Protein AF-0000000087536205 (afdb_homodimer)

pLDDT: mean 93.59, std 4.85, range [73.62, 98.62]

Radius of gyration: 19.09 Å; Cα contacts (8 Å, |Δi|>4): 749; chains: 2; bounding box: 48×48×48 Å

Solvent-accessible surface area (backbone atoms only — not comparable to full-atom values): 16873 Å² total; per-residue (Å²): 118,48,73,49,35,38,39,30,36,24,50,59,48,84,38,44,67,18,55,56,41,36,56,36,34,77,69,68,52,50,68,76,26,40,16,32,22,60,37,86,48,80,64,30,26,38,36,22,37,32,35,50,34,46,71,68,54,49,52,49,52,53,54,58,53,66,67,37,84,53,47,76,42,78,42,74,54,44,76,93,52,25,51,55,38,29,43,37,42,39,31,30,50,29,51,75,69,51,41,54,53,50,51,53,52,30,55,75,68,69,33,41,80,77,44,80,43,90,52,22,40,27,36,38,40,70,36,38,70,68,57,49,49,54,50,50,57,59,49,61,80,44,53,66,64,45,43,42,33,24,26,47,38,68,48,56,52,62,84,61,61,90,118,118,47,74,49,36,37,40,31,39,24,48,58,49,82,38,45,68,19,54,58,40,36,56,35,33,77,69,68,52,51,68,76,26,40,17,32,23,60,37,86,49,78,66,30,25,37,36,23,38,31,36,49,34,46,72,68,54,48,51,49,51,52,54,58,54,66,65,37,86,54,48,76,43,78,44,74,54,45,77,93,52,26,51,55,39,30,45,36,42,41,30,29,52,27,51,75,69,50,42,53,53,50,50,53,54,30,55,75,69,68,34,41,80,76,45,80,44,92,51,21,39,27,38,38,40,70,34,39,69,68,56,48,49,55,52,52,58,58,49,61,81,45,53,66,64,44,42,42,33,24,26,47,40,68,48,56,52,62,83,63,61,90,116

Secondary structure (DSSP, 8-state):
-EEEEEEEEEE--TTHHHHHHHHHHHHT-EEEEEEEEE-SSTTEEEEEEEEEE-HHHHHHHHHHHHT-TTEEEEEE--GGGEEEEEEEEEEEE--HHHHHHHHHHHHHHT-EEEEEETTEEEEEEEE-HHHHHHHHHHHTTSEEEEEEE---EEEESTT----/-EEEEEEEEEE--TTHHHHHHHHHHHHT-EEEEEEEEE-SSTTEEEEEEEEEE-HHHHHHHHHHHHT-TTEEEEEE--GGGEEEEEEEEEEEE--HHHHHHHHHHHHHHT-EEEEEETTEEEEEEEE-HHHHHHHHHHHTTSEEEEEEE---EEEESTT----

InterPro domains:
  IPR002912 ACT domain [PS51671] (5-79)
  IPR004789 Acetolactate synthase, small subunit [PTHR30239] (2-159)
  IPR004789 Acetolactate synthase, small subunit [TIGR00119] (3-158)
  IPR019455 Acetolactate synthase, small subunit, C-terminal [PF10369] (85-158)
  IPR027271 Acetolactate synthase/Transcription factor NikR, C-terminal [G3DSA:3.30.70.1150] (89-163)
  IPR039557 AHAS, ACT domain [cd04878] (5-75)
  IPR045865 ACT-like domain [SSF55021] (4-75)
  IPR045865 ACT-like domain [SSF55021] (80-161)
  IPR054480 Acetolactate synthase small subunit-like, ACT domain [PF22629] (6-72)

Sequence (326 aa):
MRQIVLSLLVDNNPGVLARVAALFSRRGYNIDSITAGITNDPKYTRITVAVSGDNQILEQIRNQIAKLVEVRKIVELENSHSVCRELVLVKVMADKKEKQEIIAIADIFRAKVVDVAANSLMIELTGNQNKLDAFLNLMADFEVLEMVRTGITGLGRGVSTLNMRQIVLSLLVDNNPGVLARVAALFSRRGYNIDSITAGITNDPKYTRITVAVSGDNQILEQIRNQIAKLVEVRKIVELENSHSVCRELVLVKVMADKKEKQEIIAIADIFRAKVVDVAANSLMIELTGNQNKLDAFLNLMADFEVLEMVRTGITGLGRGVSTLN

Nearest PDB structures (foldseek):
  2pc6-assembly1_A  TM=9.602E-01  e=7.457E-18  Nitrosomonas europaea ATCC 19718
  2f1f-assembly1_A  TM=9.410E-01  e=5.987E-17  Escherichia coli
  6vz8-assembly1_S  TM=9.287E-01  e=3.648E-15  Arabidopsis thaliana
  6vz8-assembly1_R  TM=9.194E-01  e=1.577E-14  Arabidopsis thaliana
  6u9h-assembly1_G  TM=9.376E-01  e=5.173E-13  Arabidopsis thaliana

Foldseek 3Di:
DDKWKKKWKFFPDPCPVVVLVVLCVVVVWAWPFKAKDADPDNRIIIMMTITDDDPVVVVVSVVSNVPDPGTDDMDIADPVFKAKKKKKKWKFFAAPVRVVVLVVLCVVLVWDFDDDDHGMTIIMHMDDPVSVVVSVVVRVVTHTPDMDMRGMDMATPDPDHRD/DDKWKKKWKFFPDPCPVVVLVVLCVVVVWAWPFKAWDADPDNRIIIMMTITDDDPVVVVVSVVSNVPDPRTDDMDIADPVFKAKKKKKKWKFFAAPVRVVVLVVLCVVLVWDFDDDDRGMTIIMHMDDPVSVVVSVVVRVVTHTPDMDMRGMDMATPDPDHPD

Structure (mmCIF, N/CA/C/O backbone):
data_AF-0000000087536205-model_v1
#
loop_
_entity.id
_entity.type
_entity.pdbx_description
1 polymer 'Acetolactate synthase small subunit'
#
loop_
_atom_site.group_PDB
_atom_site.id
_atom_site.type_symbol
_atom_site.label_atom_id
_atom_site.label_alt_id
_atom_site.label_comp_id
_atom_site.label_asym_id
_atom_site.label_entity_id
_atom_site.label_seq_id
_atom_site.pdbx_PDB_ins_code
_atom_site.Cartn_x
_atom_site.Cartn_y
_atom_site.Cartn_z
_atom_site.occupancy
_atom_site.B_iso_or_equiv
_atom_site.auth_seq_id
_atom_site.auth_comp_id
_atom_site.auth_asym_id
_atom_site.auth_atom_id
_atom_site.pdbx_PDB_model_num
ATOM 1 N N . MET A 1 1 ? 12.844 -3.574 21.625 1 82.31 1 MET A N 1
ATOM 2 C CA . MET A 1 1 ? 12.773 -3.016 20.266 1 82.31 1 MET A CA 1
ATOM 3 C C . MET A 1 1 ? 11.359 -2.527 19.969 1 82.31 1 MET A C 1
ATOM 5 O O . MET A 1 1 ? 10.383 -3.146 20.375 1 82.31 1 MET A O 1
ATOM 9 N N . ARG A 1 2 ? 11.359 -1.282 19.656 1 90.25 2 ARG A N 1
ATOM 10 C CA . ARG A 1 2 ? 10.031 -0.751 19.359 1 90.25 2 ARG A CA 1
ATOM 11 C C . ARG A 1 2 ? 9.922 -0.352 17.891 1 90.25 2 ARG A C 1
ATOM 13 O O . ARG A 1 2 ? 10.93 -0.066 17.25 1 90.25 2 ARG A O 1
ATOM 20 N N . GLN A 1 3 ? 8.711 -0.427 17.391 1 92.69 3 GLN A N 1
ATOM 21 C CA . GLN A 1 3 ? 8.445 -0.009 16.031 1 92.69 3 GLN A CA 1
ATOM 22 C C . GLN A 1 3 ? 7.781 1.364 15.984 1 92.69 3 GLN A C 1
ATOM 24 O O . GLN A 1 3 ? 6.895 1.651 16.797 1 92.69 3 GLN A O 1
ATOM 29 N N . ILE A 1 4 ? 8.281 2.168 15.102 1 94.81 4 ILE A N 1
ATOM 30 C CA . ILE A 1 4 ? 7.609 3.441 14.875 1 94.81 4 ILE A CA 1
ATOM 31 C C . ILE A 1 4 ? 7.289 3.6 13.391 1 94.81 4 ILE A C 1
ATOM 33 O O . ILE A 1 4 ? 7.906 2.949 12.539 1 94.81 4 ILE A O 1
ATOM 37 N N . VAL A 1 5 ? 6.324 4.363 13.102 1 96 5 VAL A N 1
ATOM 38 C CA . VAL A 1 5 ? 5.938 4.68 11.734 1 96 5 VAL A CA 1
ATOM 39 C C . VAL A 1 5 ? 6.184 6.16 11.453 1 96 5 VAL A C 1
ATOM 41 O O . VAL A 1 5 ? 5.641 7.027 12.148 1 96 5 VAL A O 1
ATOM 44 N N . LEU A 1 6 ? 7.012 6.402 10.477 1 96.25 6 LEU A N 1
ATOM 45 C CA . LEU A 1 6 ? 7.344 7.77 10.086 1 96.25 6 LEU A CA 1
ATOM 46 C C . LEU A 1 6 ? 6.688 8.125 8.758 1 96.25 6 LEU A C 1
ATOM 48 O O . LEU A 1 6 ? 6.703 7.324 7.816 1 96.25 6 LEU A O 1
ATOM 52 N N . SER A 1 7 ? 6.09 9.258 8.688 1 96.75 7 SER A N 1
ATOM 53 C CA . SER A 1 7 ? 5.566 9.844 7.461 1 96.75 7 SER A CA 1
ATOM 54 C C . SER A 1 7 ? 6.441 11 6.984 1 96.75 7 SER A C 1
ATOM 56 O O . SER A 1 7 ? 6.66 11.961 7.723 1 96.75 7 SER A O 1
ATOM 58 N N . LEU A 1 8 ? 6.895 10.859 5.816 1 96.62 8 LEU A N 1
ATOM 59 C CA . LEU A 1 8 ? 7.793 11.852 5.238 1 96.62 8 LEU A CA 1
ATOM 60 C C . LEU A 1 8 ? 7.121 12.586 4.078 1 96.62 8 LEU A C 1
ATOM 62 O O . LEU A 1 8 ? 6.613 11.945 3.15 1 96.62 8 LEU A O 1
ATOM 66 N N . LEU A 1 9 ? 7.125 13.883 4.16 1 96.56 9 LEU A N 1
ATOM 67 C CA . LEU A 1 9 ? 6.816 14.688 2.986 1 96.56 9 LEU A CA 1
ATOM 68 C C . LEU A 1 9 ? 8.086 15.055 2.23 1 96.56 9 LEU A C 1
ATOM 70 O O . LEU A 1 9 ? 8.961 15.742 2.77 1 96.56 9 LEU A O 1
ATOM 74 N N . VAL A 1 10 ? 8.117 14.594 1.005 1 95.75 10 VAL A N 1
ATOM 75 C CA . VAL A 1 10 ? 9.352 14.805 0.258 1 95.75 10 VAL A CA 1
ATOM 76 C C . VAL A 1 10 ? 9.039 15.461 -1.085 1 95.75 10 VAL A C 1
ATOM 78 O O . VAL A 1 10 ? 7.906 15.383 -1.571 1 95.75 10 VAL A O 1
ATOM 81 N N . ASP A 1 11 ? 10.039 16.094 -1.648 1 94.25 11 ASP A N 1
ATOM 82 C CA . ASP A 1 11 ? 9.875 16.625 -3 1 94.25 11 ASP A CA 1
ATOM 83 C C . ASP A 1 11 ? 9.586 15.508 -3.998 1 94.25 11 ASP A C 1
ATOM 85 O O . ASP A 1 11 ? 10.172 14.43 -3.906 1 94.25 11 ASP A O 1
ATOM 89 N N . ASN A 1 12 ? 8.648 15.844 -4.922 1 89.12 12 ASN A N 1
ATOM 90 C CA . ASN A 1 12 ? 8.336 14.859 -5.953 1 89.12 12 ASN A CA 1
ATOM 91 C C . ASN A 1 12 ? 9.336 14.914 -7.105 1 89.12 12 ASN A C 1
ATOM 93 O O . ASN A 1 12 ? 8.977 15.281 -8.227 1 89.12 12 ASN A O 1
ATOM 97 N N . ASN A 1 13 ? 10.531 14.523 -6.879 1 86.88 13 ASN A N 1
ATOM 98 C CA . ASN A 1 13 ? 11.617 14.477 -7.855 1 86.88 13 ASN A CA 1
ATOM 99 C C . ASN A 1 13 ? 12.133 13.055 -8.055 1 86.88 13 ASN A C 1
ATOM 101 O O . ASN A 1 13 ? 12.078 12.234 -7.137 1 86.88 13 ASN A O 1
ATOM 105 N N . PRO A 1 14 ? 12.555 12.883 -9.273 1 81.75 14 PRO A N 1
ATOM 106 C CA . PRO A 1 14 ? 13.133 11.555 -9.516 1 81.75 14 PRO A CA 1
ATOM 107 C C . PRO A 1 14 ? 14.273 11.219 -8.555 1 81.75 14 PRO A C 1
ATOM 109 O O . PRO A 1 14 ? 15.102 12.086 -8.25 1 81.75 14 PRO A O 1
ATOM 112 N N . GLY A 1 15 ? 14.188 10.094 -7.949 1 86.81 15 GLY A N 1
ATOM 113 C CA . GLY A 1 15 ? 15.328 9.609 -7.188 1 86.81 15 GLY A CA 1
ATOM 114 C C . GLY A 1 15 ? 15.148 9.758 -5.688 1 86.81 15 GLY A C 1
ATOM 115 O O . GLY A 1 15 ? 15.914 9.188 -4.906 1 86.81 15 GLY A O 1
ATOM 116 N N . VAL A 1 16 ? 14.203 10.547 -5.301 1 89.88 16 VAL A N 1
ATOM 117 C CA . VAL A 1 16 ? 14.039 10.812 -3.877 1 89.88 16 VAL A CA 1
ATOM 118 C C . VAL A 1 16 ? 13.75 9.508 -3.137 1 89.88 16 VAL A C 1
ATOM 120 O O . VAL A 1 16 ? 14.344 9.234 -2.092 1 89.88 16 VAL A O 1
ATOM 123 N N . LEU A 1 17 ? 12.867 8.719 -3.67 1 89.69 17 LEU A N 1
ATOM 124 C CA . LEU A 1 17 ? 12.586 7.43 -3.047 1 89.69 17 LEU A CA 1
ATOM 125 C C . LEU A 1 17 ? 13.859 6.605 -2.91 1 89.69 17 LEU A C 1
ATOM 127 O O . LEU A 1 17 ? 14.102 5.996 -1.864 1 89.69 17 LEU A O 1
ATOM 131 N N . ALA A 1 18 ? 14.641 6.594 -3.932 1 90.19 18 ALA A N 1
ATOM 132 C CA . ALA A 1 18 ? 15.891 5.832 -3.918 1 90.19 18 ALA A CA 1
ATOM 133 C C . ALA A 1 18 ? 16.828 6.336 -2.826 1 90.19 18 ALA A C 1
ATOM 135 O O . ALA A 1 18 ? 17.453 5.539 -2.123 1 90.19 18 ALA A O 1
ATOM 136 N N . ARG A 1 19 ? 16.922 7.59 -2.686 1 91.56 19 ARG A N 1
ATOM 137 C CA . ARG A 1 19 ? 17.812 8.172 -1.688 1 91.56 19 ARG A CA 1
ATOM 138 C C . ARG A 1 19 ? 17.312 7.871 -0.275 1 91.56 19 ARG A C 1
ATOM 140 O O . ARG A 1 19 ? 18.109 7.527 0.602 1 91.56 19 ARG A O 1
ATOM 147 N N . VAL A 1 20 ? 16.047 7.969 -0.086 1 92.06 20 VAL A N 1
ATOM 148 C CA . VAL A 1 20 ? 15.492 7.652 1.222 1 92.06 20 VAL A CA 1
ATOM 149 C C . VAL A 1 20 ? 15.719 6.18 1.544 1 92.06 20 VAL A C 1
ATOM 151 O O . VAL A 1 20 ? 16.188 5.84 2.635 1 92.06 20 VAL A O 1
ATOM 154 N N . ALA A 1 21 ? 15.445 5.348 0.577 1 90.75 21 ALA A N 1
ATOM 155 C CA . ALA A 1 21 ? 15.617 3.912 0.773 1 90.75 21 ALA A CA 1
ATOM 156 C C . ALA A 1 21 ? 17.078 3.568 1.042 1 90.75 21 ALA A C 1
ATOM 158 O O . ALA A 1 21 ? 17.375 2.684 1.848 1 90.75 21 ALA A O 1
ATOM 159 N N . ALA A 1 22 ? 17.938 4.199 0.394 1 90.25 22 ALA A N 1
ATOM 160 C CA . ALA A 1 22 ? 19.375 3.943 0.515 1 90.25 22 ALA A CA 1
ATOM 161 C C . ALA A 1 22 ? 19.875 4.285 1.916 1 90.25 22 ALA A C 1
ATOM 163 O O . ALA A 1 22 ? 20.797 3.641 2.426 1 90.25 22 ALA A O 1
ATOM 164 N N . LEU A 1 23 ? 19.297 5.277 2.477 1 89.62 23 LEU A N 1
ATOM 165 C CA . LEU A 1 23 ? 19.688 5.68 3.826 1 89.62 23 LEU A CA 1
ATOM 166 C C . LEU A 1 23 ? 19.531 4.516 4.801 1 89.62 23 LEU A C 1
ATOM 168 O O . LEU A 1 23 ? 20.391 4.293 5.652 1 89.62 23 LEU A O 1
ATOM 172 N N . PHE A 1 24 ? 18.484 3.746 4.656 1 86.69 24 PHE A N 1
ATOM 173 C CA . PHE A 1 24 ? 18.203 2.643 5.566 1 86.69 24 PHE A CA 1
ATOM 174 C C . PHE A 1 24 ? 19.125 1.458 5.277 1 86.69 24 PHE A C 1
ATOM 176 O O . PHE A 1 24 ? 19.578 0.784 6.199 1 86.69 24 PHE A O 1
ATOM 183 N N . SER A 1 25 ? 19.391 1.22 4.055 1 83.38 25 SER A N 1
ATOM 184 C CA . SER A 1 25 ? 20.234 0.097 3.658 1 83.38 25 SER A CA 1
ATOM 185 C C . SER A 1 25 ? 21.672 0.305 4.105 1 83.38 25 SER A C 1
ATOM 187 O O . SER A 1 25 ? 22.297 -0.616 4.625 1 83.38 25 SER A O 1
ATOM 189 N N . ARG A 1 26 ? 22.266 1.403 3.994 1 79.5 26 ARG A N 1
ATOM 190 C CA . ARG A 1 26 ? 23.656 1.738 4.297 1 79.5 26 ARG A CA 1
ATOM 191 C C . ARG A 1 26 ? 23.922 1.648 5.797 1 79.5 26 ARG A C 1
ATOM 193 O O . ARG A 1 26 ? 25.016 1.231 6.211 1 79.5 26 ARG A O 1
ATOM 200 N N . ARG A 1 27 ? 22.953 1.872 6.551 1 77.69 27 ARG A N 1
ATOM 201 C CA . ARG A 1 27 ? 23.188 1.981 7.988 1 77.69 27 ARG A CA 1
ATOM 202 C C . ARG A 1 27 ? 22.703 0.728 8.719 1 77.69 27 ARG A C 1
ATOM 204 O O . ARG A 1 27 ? 22.891 0.599 9.93 1 77.69 27 ARG A O 1
ATOM 211 N N . GLY A 1 28 ? 22.172 -0.144 7.914 1 79.94 28 GLY A N 1
ATOM 212 C CA . GLY A 1 28 ? 21.734 -1.403 8.5 1 79.94 28 GLY A CA 1
ATOM 213 C C . GLY A 1 28 ? 20.484 -1.272 9.352 1 79.94 28 GLY A C 1
ATOM 214 O O . GLY A 1 28 ? 20.312 -2.006 10.328 1 79.94 28 GLY A O 1
ATOM 215 N N . TYR A 1 29 ? 19.75 -0.204 9.102 1 82.19 29 TYR A N 1
ATOM 216 C CA . TYR A 1 29 ? 18.5 -0.036 9.836 1 82.19 29 TYR A CA 1
ATOM 217 C C . TYR A 1 29 ? 17.453 -1.039 9.367 1 82.19 29 TYR A C 1
ATOM 219 O O . TYR A 1 29 ? 17.375 -1.375 8.188 1 82.19 29 TYR A O 1
ATOM 227 N N . ASN A 1 30 ? 16.703 -1.444 10.258 1 79.25 30 ASN A N 1
ATOM 228 C CA . ASN A 1 30 ? 15.664 -2.418 9.938 1 79.25 30 ASN A CA 1
ATOM 229 C C . ASN A 1 30 ? 14.383 -1.736 9.453 1 79.25 30 ASN A C 1
ATOM 231 O O . ASN A 1 30 ? 13.672 -1.11 10.242 1 79.25 30 ASN A O 1
ATOM 235 N N . ILE A 1 31 ? 14.094 -1.834 8.234 1 85.44 31 ILE A N 1
ATOM 236 C CA . ILE A 1 31 ? 12.836 -1.353 7.664 1 85.44 31 ILE A CA 1
ATOM 237 C C . ILE A 1 31 ? 11.812 -2.484 7.645 1 85.44 31 ILE A C 1
ATOM 239 O O . ILE A 1 31 ? 12.062 -3.551 7.078 1 85.44 31 ILE A O 1
ATOM 243 N N . ASP A 1 32 ? 10.812 -2.234 8.266 1 84.31 32 ASP A N 1
ATOM 244 C CA . ASP A 1 32 ? 9.734 -3.219 8.266 1 84.31 32 ASP A CA 1
ATOM 245 C C . ASP A 1 32 ? 8.859 -3.076 7.016 1 84.31 32 ASP A C 1
ATOM 247 O O . ASP A 1 32 ? 8.383 -4.074 6.469 1 84.31 32 ASP A O 1
ATOM 251 N N . SER A 1 33 ? 8.695 -1.837 6.574 1 87.56 33 SER A N 1
ATOM 252 C CA . SER A 1 33 ? 7.91 -1.566 5.375 1 87.56 33 SER A CA 1
ATOM 253 C C . SER A 1 33 ? 8.117 -0.134 4.895 1 87.56 33 SER A C 1
ATOM 255 O O . SER A 1 33 ? 8.492 0.743 5.676 1 87.56 33 SER A O 1
ATOM 257 N N . ILE A 1 34 ? 7.879 0.029 3.6 1 89.19 34 ILE A N 1
ATOM 258 C CA . ILE A 1 34 ? 7.984 1.359 3.012 1 89.19 34 ILE A CA 1
ATOM 259 C C . ILE A 1 34 ? 6.934 1.519 1.911 1 89.19 34 ILE A C 1
ATOM 261 O O . ILE A 1 34 ? 6.688 0.588 1.141 1 89.19 34 ILE A O 1
ATOM 265 N N . THR A 1 35 ? 6.309 2.611 1.892 1 91.38 35 THR A N 1
ATOM 266 C CA . THR A 1 35 ? 5.375 2.973 0.83 1 91.38 35 THR A CA 1
ATOM 267 C C . THR A 1 35 ? 5.629 4.398 0.349 1 91.38 35 THR A C 1
ATOM 269 O O . THR A 1 35 ? 6.094 5.242 1.116 1 91.38 35 THR A O 1
ATOM 272 N N . ALA A 1 36 ? 5.324 4.57 -0.901 1 90.44 36 ALA A N 1
ATOM 273 C CA . ALA A 1 36 ? 5.414 5.91 -1.476 1 90.44 36 ALA A CA 1
ATOM 274 C C . ALA A 1 36 ? 4.238 6.188 -2.408 1 90.44 36 ALA A C 1
ATOM 276 O O . ALA A 1 36 ? 3.826 5.312 -3.176 1 90.44 36 ALA A O 1
ATOM 277 N N . GLY A 1 37 ? 3.713 7.375 -2.271 1 87.44 37 GLY A N 1
ATOM 278 C CA . GLY A 1 37 ? 2.604 7.75 -3.135 1 87.44 37 GLY A CA 1
ATOM 279 C C . GLY A 1 37 ? 2.439 9.25 -3.281 1 87.44 37 GLY A C 1
ATOM 280 O O . GLY A 1 37 ? 2.904 10.016 -2.434 1 87.44 37 GLY A O 1
ATOM 281 N N . ILE A 1 38 ? 1.765 9.562 -4.262 1 84.88 38 ILE A N 1
ATOM 282 C CA . ILE A 1 38 ? 1.553 10.977 -4.551 1 84.88 38 ILE A CA 1
ATOM 283 C C . ILE A 1 38 ? 0.608 11.578 -3.512 1 84.88 38 ILE A C 1
ATOM 285 O O . ILE A 1 38 ? -0.215 10.875 -2.928 1 84.88 38 ILE A O 1
ATOM 289 N N . THR A 1 39 ? 0.748 12.883 -3.262 1 89.38 39 THR A N 1
ATOM 290 C CA . THR A 1 39 ? -0.161 13.625 -2.395 1 89.38 39 THR A CA 1
ATOM 291 C C . THR A 1 39 ? -1.149 14.438 -3.221 1 89.38 39 THR A C 1
ATOM 293 O O . THR A 1 39 ? -1.213 14.297 -4.445 1 89.38 39 THR A O 1
ATOM 296 N N . ASN A 1 40 ? -1.981 15.164 -2.543 1 86.06 40 ASN A N 1
ATOM 297 C CA . ASN A 1 40 ? -2.9 16.047 -3.25 1 86.06 40 ASN A CA 1
ATOM 298 C C . ASN A 1 40 ? -2.168 17.234 -3.871 1 86.06 40 ASN A C 1
ATOM 300 O O . ASN A 1 40 ? -2.73 17.953 -4.699 1 86.06 40 ASN A O 1
ATOM 304 N N . ASP A 1 41 ? -0.951 17.516 -3.48 1 88.56 41 ASP A N 1
ATOM 305 C CA . ASP A 1 41 ? -0.05 18.484 -4.109 1 88.56 41 ASP A CA 1
ATOM 306 C C . ASP A 1 41 ? 1.018 17.781 -4.938 1 88.56 41 ASP A C 1
ATOM 308 O O . ASP A 1 41 ? 1.904 17.125 -4.391 1 88.56 41 ASP A O 1
ATOM 312 N N . PRO A 1 42 ? 0.966 17.938 -6.242 1 87.12 42 PRO A N 1
ATOM 313 C CA . PRO A 1 42 ? 1.857 17.188 -7.121 1 87.12 42 PRO A CA 1
ATOM 314 C C . PRO A 1 42 ? 3.33 17.516 -6.902 1 87.12 42 PRO A C 1
ATOM 316 O O . PRO A 1 42 ? 4.211 16.828 -7.414 1 87.12 42 PRO A O 1
ATOM 319 N N . LYS A 1 43 ? 3.611 18.531 -6.121 1 92 43 LYS A N 1
ATOM 320 C CA . LYS A 1 43 ? 4.988 18.906 -5.832 1 92 43 LYS A CA 1
ATOM 321 C C . LYS A 1 43 ? 5.613 17.984 -4.797 1 92 43 LYS A C 1
ATOM 323 O O . LYS A 1 43 ? 6.836 17.969 -4.625 1 92 43 LYS A O 1
ATOM 328 N N . TYR A 1 44 ? 4.727 17.172 -4.18 1 93 44 TYR A N 1
ATOM 329 C CA . TYR A 1 44 ? 5.223 16.391 -3.049 1 93 44 TYR A CA 1
ATOM 330 C C . TYR A 1 44 ? 4.781 14.938 -3.148 1 93 44 TYR A C 1
ATOM 332 O O . TYR A 1 44 ? 3.752 14.633 -3.76 1 93 44 TYR A O 1
ATOM 340 N N . THR A 1 45 ? 5.586 14.109 -2.641 1 91.81 45 THR A N 1
ATOM 341 C CA . THR A 1 45 ? 5.316 12.695 -2.42 1 91.81 45 THR A CA 1
ATOM 342 C C . THR A 1 45 ? 5.352 12.359 -0.931 1 91.81 45 THR A C 1
ATOM 344 O O . THR A 1 45 ? 6.117 12.961 -0.173 1 91.81 45 THR A O 1
ATOM 347 N N . ARG A 1 46 ? 4.5 11.516 -0.587 1 93.81 46 ARG A N 1
ATOM 348 C CA . ARG A 1 46 ? 4.543 11.031 0.788 1 93.81 46 ARG A CA 1
ATOM 349 C C . ARG A 1 46 ? 5.207 9.656 0.863 1 93.81 46 ARG A C 1
ATOM 351 O O . ARG A 1 46 ? 4.832 8.742 0.132 1 93.81 46 ARG A O 1
ATOM 358 N N . ILE A 1 47 ? 6.176 9.531 1.665 1 93.88 47 ILE A N 1
ATOM 359 C CA . ILE A 1 47 ? 6.797 8.25 1.975 1 93.88 47 ILE A CA 1
ATOM 360 C C . ILE A 1 47 ? 6.484 7.859 3.418 1 93.88 47 ILE A C 1
ATOM 362 O O . ILE A 1 47 ? 6.629 8.672 4.332 1 93.88 47 ILE A O 1
ATOM 366 N N . THR A 1 48 ? 5.992 6.703 3.631 1 95.06 48 THR A N 1
ATOM 367 C CA . THR A 1 48 ? 5.77 6.164 4.969 1 95.06 48 THR A CA 1
ATOM 368 C C . THR A 1 48 ? 6.695 4.98 5.234 1 95.06 48 THR A C 1
ATOM 370 O O . THR A 1 48 ? 6.777 4.055 4.426 1 95.06 48 THR A O 1
ATOM 373 N N . VAL A 1 49 ? 7.371 5.047 6.379 1 93.44 49 VAL A N 1
ATOM 374 C CA . VAL A 1 49 ? 8.336 4.008 6.711 1 93.44 49 VAL A CA 1
ATOM 375 C C . VAL A 1 49 ? 8.055 3.473 8.117 1 93.44 49 VAL A C 1
ATOM 377 O O . VAL A 1 49 ? 7.957 4.242 9.07 1 93.44 49 VAL A O 1
ATOM 380 N N . ALA A 1 50 ? 7.891 2.201 8.188 1 93.44 50 ALA A N 1
ATOM 381 C CA . ALA A 1 50 ? 7.887 1.536 9.484 1 93.44 50 ALA A CA 1
ATOM 382 C C . ALA A 1 50 ? 9.273 0.989 9.828 1 93.44 50 ALA A C 1
ATOM 384 O O . ALA A 1 50 ? 9.859 0.236 9.039 1 93.44 50 ALA A O 1
ATOM 385 N N . VAL A 1 51 ? 9.766 1.395 10.922 1 92.5 51 VAL A N 1
ATOM 386 C CA . VAL A 1 51 ? 11.117 1.001 11.297 1 92.5 51 VAL A CA 1
ATOM 387 C C . VAL A 1 51 ? 11.133 0.516 12.75 1 92.5 51 VAL A C 1
ATOM 389 O O . VAL A 1 51 ? 10.359 0.993 13.578 1 92.5 51 VAL A O 1
ATOM 392 N N . SER A 1 52 ? 12.031 -0.395 12.945 1 92.44 52 SER A N 1
ATOM 393 C CA . SER A 1 52 ? 12.172 -0.951 14.289 1 92.44 52 SER A CA 1
ATOM 394 C C . SER A 1 52 ? 13.594 -0.752 14.82 1 92.44 52 SER A C 1
ATOM 396 O O . SER A 1 52 ? 14.555 -0.75 14.055 1 92.44 52 SER A O 1
ATOM 398 N N . GLY A 1 53 ? 13.742 -0.571 16.094 1 92 53 GLY A N 1
ATOM 399 C CA . GLY A 1 53 ? 15.016 -0.396 16.781 1 92 53 GLY A CA 1
ATOM 400 C C . GLY A 1 53 ? 14.867 0.129 18.188 1 92 53 GLY A C 1
ATOM 401 O O . GLY A 1 53 ? 13.75 0.334 18.672 1 92 53 GLY A O 1
ATOM 402 N N . ASP A 1 54 ? 15.945 0.143 18.812 1 93.81 54 ASP A N 1
ATOM 403 C CA . ASP A 1 54 ? 15.898 0.784 20.125 1 93.81 54 ASP A CA 1
ATOM 404 C C . ASP A 1 54 ? 15.805 2.303 19.984 1 93.81 54 ASP A C 1
ATOM 406 O O . ASP A 1 54 ? 15.828 2.836 18.875 1 93.81 54 ASP A O 1
ATOM 410 N N . ASN A 1 55 ? 15.609 2.994 21.094 1 93.56 55 ASN A N 1
ATOM 411 C CA . ASN A 1 55 ? 15.375 4.434 21.078 1 93.56 55 ASN A CA 1
ATOM 412 C C . ASN A 1 55 ? 16.547 5.18 20.422 1 93.56 55 ASN A C 1
ATOM 414 O O . ASN A 1 55 ? 16.328 6.152 19.703 1 93.56 55 ASN A O 1
ATOM 418 N N . GLN A 1 56 ? 17.656 4.773 20.703 1 93.88 56 GLN A N 1
ATOM 419 C CA . GLN A 1 56 ? 18.828 5.43 20.141 1 93.88 56 GLN A CA 1
ATOM 420 C C . GLN A 1 56 ? 18.859 5.293 18.625 1 93.88 56 GLN A C 1
ATOM 422 O O . GLN A 1 56 ? 19.078 6.273 17.906 1 93.88 56 GLN A O 1
ATOM 427 N N . ILE A 1 57 ? 18.641 4.086 18.172 1 92.44 57 ILE A N 1
ATOM 428 C CA . ILE A 1 57 ? 18.641 3.809 16.75 1 92.44 57 ILE A CA 1
ATOM 429 C C . ILE A 1 57 ? 17.531 4.598 16.062 1 92.44 57 ILE A C 1
ATOM 431 O O . ILE A 1 57 ? 17.734 5.188 15 1 92.44 57 ILE A O 1
ATOM 435 N N . LEU A 1 58 ? 16.406 4.625 16.625 1 93.69 58 LEU A N 1
ATOM 436 C CA . LEU A 1 58 ? 15.25 5.309 16.047 1 93.69 58 LEU A CA 1
ATOM 437 C C . LEU A 1 58 ? 15.5 6.812 15.953 1 93.69 58 LEU A C 1
ATOM 439 O O . LEU A 1 58 ? 15.109 7.445 14.969 1 93.69 58 LEU A O 1
ATOM 443 N N . GLU A 1 59 ? 16.109 7.336 16.938 1 93.94 59 GLU A N 1
ATOM 444 C CA . GLU A 1 59 ? 16.469 8.75 16.906 1 93.94 59 GLU A CA 1
ATOM 445 C C . GLU A 1 59 ? 17.484 9.031 15.812 1 93.94 59 GLU A C 1
ATOM 447 O O . GLU A 1 59 ? 17.406 10.062 15.133 1 93.94 59 GLU A O 1
ATOM 452 N N . GLN A 1 60 ? 18.438 8.148 15.672 1 94.38 60 GLN A N 1
ATOM 453 C CA . GLN A 1 60 ? 19.438 8.281 14.625 1 94.38 60 GLN A CA 1
ATOM 454 C C . GLN A 1 60 ? 18.781 8.25 13.242 1 94.38 60 GLN A C 1
ATOM 456 O O . GLN A 1 60 ? 19.172 9.016 12.352 1 94.38 60 GLN A O 1
ATOM 461 N N . ILE A 1 61 ? 17.844 7.379 13.078 1 93.31 61 ILE A N 1
ATOM 462 C CA . ILE A 1 61 ? 17.125 7.266 11.812 1 93.31 61 ILE A CA 1
ATOM 463 C C . ILE A 1 61 ? 16.453 8.594 11.484 1 93.31 61 ILE A C 1
ATOM 465 O O . ILE A 1 61 ? 16.594 9.109 10.367 1 93.31 61 ILE A O 1
ATOM 469 N N . ARG A 1 62 ? 15.789 9.133 12.422 1 94.5 62 ARG A N 1
ATOM 470 C CA . ARG A 1 62 ? 15.109 10.414 12.227 1 94.5 62 ARG A CA 1
ATOM 471 C C . ARG A 1 62 ? 16.094 11.508 11.836 1 94.5 62 ARG A C 1
ATOM 473 O O . ARG A 1 62 ? 15.844 12.281 10.922 1 94.5 62 ARG A O 1
ATOM 480 N N . ASN A 1 63 ? 17.203 11.516 12.523 1 95.38 63 ASN A N 1
ATOM 481 C CA . ASN A 1 63 ? 18.219 12.539 12.266 1 95.38 63 ASN A CA 1
ATOM 482 C C . ASN A 1 63 ? 18.797 12.406 10.867 1 95.38 63 ASN A C 1
ATOM 484 O O . ASN A 1 63 ? 19.031 13.414 10.188 1 95.38 63 ASN A O 1
ATOM 488 N N . GLN A 1 64 ? 19.062 11.211 10.469 1 94.88 64 GLN A N 1
ATOM 489 C CA . GLN A 1 64 ? 19.656 10.977 9.148 1 94.88 64 GLN A CA 1
ATOM 490 C C . GLN A 1 64 ? 18.688 11.375 8.039 1 94.88 64 GLN A C 1
ATOM 492 O O . GLN A 1 64 ? 19.094 11.953 7.031 1 94.88 64 GLN A O 1
ATOM 497 N N . ILE A 1 65 ? 17.406 11.07 8.242 1 94.94 65 ILE A N 1
ATOM 498 C CA . ILE A 1 65 ? 16.375 11.406 7.25 1 94.94 65 ILE A CA 1
ATOM 499 C C . ILE A 1 65 ? 16.25 12.93 7.145 1 94.94 65 ILE A C 1
ATOM 501 O O . ILE A 1 65 ? 16.109 13.469 6.047 1 94.94 65 ILE A O 1
ATOM 505 N N . ALA A 1 66 ? 16.375 13.562 8.266 1 95.5 66 ALA A N 1
ATOM 506 C CA . ALA A 1 66 ? 16.203 15.016 8.328 1 95.5 66 ALA A CA 1
ATOM 507 C C . ALA A 1 66 ? 17.328 15.734 7.578 1 95.5 66 ALA A C 1
ATOM 509 O O . ALA A 1 66 ? 17.172 16.891 7.199 1 95.5 66 ALA A O 1
ATOM 510 N N . LYS A 1 67 ? 18.359 15.078 7.312 1 95.19 67 LYS A N 1
ATOM 511 C CA . LYS A 1 67 ? 19.5 15.68 6.633 1 95.19 67 LYS A CA 1
ATOM 512 C C . LYS A 1 67 ? 19.297 15.664 5.117 1 95.19 67 LYS A C 1
ATOM 514 O O . LYS A 1 67 ? 20.016 16.344 4.391 1 95.19 67 LYS A O 1
ATOM 519 N N . LEU A 1 68 ? 18.391 14.898 4.66 1 94.88 68 LEU A N 1
ATOM 520 C CA . LEU A 1 68 ? 18.125 14.867 3.227 1 94.88 68 LEU A CA 1
ATOM 521 C C . LEU A 1 68 ? 17.406 16.141 2.785 1 94.88 68 LEU A C 1
ATOM 523 O O . LEU A 1 68 ? 16.344 16.484 3.322 1 94.88 68 LEU A O 1
ATOM 527 N N . VAL A 1 69 ? 17.875 16.75 1.79 1 95.31 69 VAL A N 1
ATOM 528 C CA . VAL A 1 69 ? 17.406 18.062 1.376 1 95.31 69 VAL A CA 1
ATOM 529 C C . VAL A 1 69 ? 15.992 17.953 0.803 1 95.31 69 VAL A C 1
ATOM 531 O O . VAL A 1 69 ? 15.211 18.906 0.85 1 95.31 69 VAL A O 1
ATOM 534 N N . GLU A 1 70 ? 15.648 16.797 0.32 1 95.25 70 GLU A N 1
ATOM 535 C CA . GLU A 1 70 ? 14.367 16.594 -0.341 1 95.25 70 GLU A CA 1
ATOM 536 C C . GLU A 1 70 ? 13.25 16.375 0.678 1 95.25 70 GLU A C 1
ATOM 538 O O . GLU A 1 70 ? 12.07 16.406 0.329 1 95.25 70 GLU A O 1
ATOM 543 N N . VAL A 1 71 ? 13.648 16.141 1.935 1 96.62 71 VAL A N 1
ATOM 544 C CA . VAL A 1 71 ? 12.656 15.883 2.98 1 96.62 71 VAL A CA 1
ATOM 545 C C . VAL A 1 71 ? 12.18 17.203 3.564 1 96.62 71 VAL A C 1
ATOM 547 O O . VAL A 1 71 ? 12.969 17.984 4.094 1 96.62 71 VAL A O 1
ATOM 550 N N . ARG A 1 72 ? 10.891 17.453 3.504 1 96.44 72 ARG A N 1
ATOM 551 C CA . ARG A 1 72 ? 10.32 18.719 3.951 1 96.44 72 ARG A CA 1
ATOM 552 C C . ARG A 1 72 ? 9.758 18.609 5.367 1 96.44 72 ARG A C 1
ATOM 554 O O . ARG A 1 72 ? 9.844 19.547 6.152 1 96.44 72 ARG A O 1
ATOM 561 N N . LYS A 1 73 ? 9.195 17.516 5.613 1 96 73 LYS A N 1
ATOM 562 C CA . LYS A 1 73 ? 8.594 17.266 6.922 1 96 73 LYS A CA 1
ATOM 563 C C . LYS A 1 73 ? 8.727 15.805 7.312 1 96 73 LYS A C 1
ATOM 565 O O . LYS A 1 73 ? 8.711 14.922 6.453 1 96 73 LYS A O 1
ATOM 570 N N . ILE A 1 74 ? 8.875 15.562 8.57 1 96.56 74 ILE A N 1
ATOM 571 C CA . ILE A 1 74 ? 8.883 14.234 9.156 1 96.56 74 ILE A CA 1
ATOM 572 C C . ILE A 1 74 ? 7.938 14.195 10.359 1 96.56 74 ILE A C 1
ATOM 574 O O . ILE A 1 74 ? 8.086 14.977 11.297 1 96.56 74 ILE A O 1
ATOM 578 N N . VAL A 1 75 ? 7.047 13.242 10.32 1 95.69 75 VAL A N 1
ATOM 579 C CA . VAL A 1 75 ? 6.121 13.086 11.438 1 95.69 75 VAL A CA 1
ATOM 580 C C . VAL A 1 75 ? 6.016 11.617 11.828 1 95.69 75 VAL A C 1
ATOM 582 O O . VAL A 1 75 ? 5.953 10.742 10.961 1 95.69 75 VAL A O 1
ATOM 585 N N . GLU A 1 76 ? 6.043 11.398 13.102 1 95.81 76 GLU A N 1
ATOM 586 C CA . GLU A 1 76 ? 5.754 10.047 13.578 1 95.81 76 GLU A CA 1
ATOM 587 C C . GLU A 1 76 ? 4.25 9.812 13.688 1 95.81 76 GLU A C 1
ATOM 589 O O . GLU A 1 76 ? 3.529 10.617 14.281 1 95.81 76 GLU A O 1
ATOM 594 N N . LEU A 1 77 ? 3.809 8.766 13.078 1 96.38 77 LEU A N 1
ATOM 595 C CA . LEU A 1 77 ? 2.398 8.398 13.164 1 96.38 77 LEU A CA 1
ATOM 596 C C . LEU A 1 77 ? 2.141 7.496 14.359 1 96.38 77 LEU A C 1
ATOM 598 O O . LEU A 1 77 ? 2.143 6.27 14.234 1 96.38 77 LEU A O 1
ATOM 602 N N . GLU A 1 78 ? 1.802 8.117 15.383 1 93.94 78 GLU A N 1
ATOM 603 C CA . GLU A 1 78 ? 1.502 7.363 16.594 1 93.94 78 GLU A CA 1
ATOM 604 C C . GLU A 1 78 ? 0.118 6.727 16.516 1 93.94 78 GLU A C 1
ATOM 606 O O . GLU A 1 78 ? -0.828 7.336 16.016 1 93.94 78 GLU A O 1
ATOM 611 N N . ASN A 1 79 ? 0.013 5.57 17.047 1 89.12 79 ASN A N 1
ATOM 612 C CA . ASN A 1 79 ? -1.214 4.785 16.953 1 89.12 79 ASN A CA 1
ATOM 613 C C . ASN A 1 79 ? -2.412 5.559 17.5 1 89.12 79 ASN A C 1
ATOM 615 O O . ASN A 1 79 ? -3.512 5.473 16.953 1 89.12 79 ASN A O 1
ATOM 619 N N . SER A 1 80 ? -2.225 6.301 18.562 1 90.81 80 SER A N 1
ATOM 620 C CA . SER A 1 80 ? -3.326 6.996 19.203 1 90.81 80 SER A CA 1
ATOM 621 C C . SER A 1 80 ? -3.748 8.234 18.422 1 90.81 80 SER A C 1
ATOM 623 O O . SER A 1 80 ? -4.867 8.727 18.578 1 90.81 80 SER A O 1
ATOM 625 N N . HIS A 1 81 ? -2.908 8.727 17.5 1 94.44 81 HIS A N 1
ATOM 626 C CA . HIS A 1 81 ? -3.197 10.008 16.859 1 94.44 81 HIS A CA 1
ATOM 627 C C . HIS A 1 81 ? -3.166 9.883 15.344 1 94.44 81 HIS A C 1
ATOM 629 O O . HIS A 1 81 ? -3.062 10.883 14.641 1 94.44 81 HIS A O 1
ATOM 635 N N . SER A 1 82 ? -3.164 8.664 14.914 1 96.81 82 SER A N 1
ATOM 636 C CA . SER A 1 82 ? -3.127 8.453 13.469 1 96.81 82 SER A CA 1
ATOM 637 C C . SER A 1 82 ? -3.918 7.219 13.07 1 96.81 82 SER A C 1
ATOM 639 O O . SER A 1 82 ? -4.27 6.395 13.922 1 96.81 82 SER A O 1
ATOM 641 N N . VAL A 1 83 ? -4.297 7.184 11.914 1 96.88 83 VAL A N 1
ATOM 642 C CA . VAL A 1 83 ? -4.84 5.984 11.289 1 96.88 83 VAL A CA 1
ATOM 643 C C . VAL A 1 83 ? -3.807 5.383 10.336 1 96.88 83 VAL A C 1
ATOM 645 O O . VAL A 1 83 ? -3.402 6.027 9.367 1 96.88 83 VAL A O 1
ATOM 648 N N . CYS A 1 84 ? -3.332 4.188 10.641 1 97.38 84 CYS A N 1
ATOM 649 C CA . CYS A 1 84 ? -2.398 3.459 9.789 1 97.38 84 CYS A CA 1
ATOM 650 C C . CYS A 1 84 ? -3.047 2.201 9.219 1 97.38 84 CYS A C 1
ATOM 652 O O . CYS A 1 84 ? -3.721 1.466 9.945 1 97.38 84 CYS A O 1
ATOM 654 N N . ARG A 1 85 ? -2.893 2.055 7.918 1 97.38 85 ARG A N 1
ATOM 655 C CA . ARG A 1 85 ? -3.521 0.944 7.211 1 97.38 85 ARG A CA 1
ATOM 656 C C . ARG A 1 85 ? -2.549 0.295 6.234 1 97.38 85 ARG A C 1
ATOM 658 O O . ARG A 1 85 ? -1.637 0.953 5.727 1 97.38 85 ARG A O 1
ATOM 665 N N . GLU A 1 86 ? -2.715 -0.895 6.078 1 96.69 86 GLU A N 1
ATOM 666 C CA . GLU A 1 86 ? -1.988 -1.698 5.098 1 96.69 86 GLU A CA 1
ATOM 667 C C . GLU A 1 86 ? -2.936 -2.598 4.309 1 96.69 86 GLU A C 1
ATOM 669 O O . GLU A 1 86 ? -4.02 -2.941 4.789 1 96.69 86 GLU A O 1
ATOM 674 N N . LEU A 1 87 ? -2.602 -2.844 3.098 1 97.5 87 LEU A N 1
ATOM 675 C CA . LEU A 1 87 ? -3.371 -3.742 2.242 1 97.5 87 LEU A CA 1
ATOM 676 C C . LEU A 1 87 ? -2.596 -5.027 1.967 1 97.5 87 LEU A C 1
ATOM 678 O O . LEU A 1 87 ? -1.392 -4.984 1.7 1 97.5 87 LEU A O 1
ATOM 682 N N . VAL A 1 88 ? -3.277 -6.176 2.049 1 97.19 88 VAL A N 1
ATOM 683 C CA . VAL A 1 88 ? -2.66 -7.457 1.715 1 97.19 88 VAL A CA 1
ATOM 684 C C . VAL A 1 88 ? -3.555 -8.219 0.74 1 97.19 88 VAL A C 1
ATOM 686 O O . VAL A 1 88 ? -4.781 -8.133 0.817 1 97.19 88 VAL A O 1
ATOM 689 N N . LEU A 1 89 ? -2.975 -8.844 -0.221 1 97.38 89 LEU A N 1
ATOM 690 C CA . LEU A 1 89 ? -3.594 -9.875 -1.045 1 97.38 89 LEU A CA 1
ATOM 691 C C . LEU A 1 89 ? -3.016 -11.25 -0.722 1 97.38 89 LEU A C 1
ATOM 693 O O . LEU A 1 89 ? -1.794 -11.414 -0.682 1 97.38 89 LEU A O 1
ATOM 697 N N . VAL A 1 90 ? -3.863 -12.164 -0.496 1 97.19 90 VAL A N 1
ATOM 698 C CA . VAL A 1 90 ? -3.404 -13.516 -0.189 1 97.19 90 VAL A CA 1
ATOM 699 C C . VAL A 1 90 ? -4.129 -14.516 -1.078 1 97.19 90 VAL A C 1
ATOM 701 O O . VAL A 1 90 ? -5.363 -14.523 -1.142 1 97.19 90 VAL A O 1
ATOM 704 N N . LYS A 1 91 ? -3.334 -15.273 -1.783 1 97.19 91 LYS A N 1
ATOM 705 C CA . LYS A 1 91 ? -3.828 -16.344 -2.639 1 97.19 91 LYS A CA 1
ATOM 706 C C . LYS A 1 91 ? -3.617 -17.719 -1.983 1 97.19 91 LYS A C 1
ATOM 708 O O . LYS A 1 91 ? -2.488 -18.078 -1.641 1 97.19 91 LYS A O 1
ATOM 713 N N . VAL A 1 92 ? -4.723 -18.469 -1.88 1 97.81 92 VAL A N 1
ATOM 714 C CA . VAL A 1 92 ? -4.66 -19.734 -1.154 1 97.81 92 VAL A CA 1
ATOM 715 C C . VAL A 1 92 ? -5.184 -20.859 -2.037 1 97.81 92 VAL A C 1
ATOM 717 O O . VAL A 1 92 ? -6.16 -20.688 -2.771 1 97.81 92 VAL A O 1
ATOM 720 N N . MET A 1 93 ? -4.438 -21.906 -1.961 1 97.69 93 MET A N 1
ATOM 721 C CA . MET A 1 93 ? -4.984 -23.141 -2.531 1 97.69 93 MET A CA 1
ATOM 722 C C . MET A 1 93 ? -6.121 -23.688 -1.67 1 97.69 93 MET A C 1
ATOM 724 O O . MET A 1 93 ? -5.992 -23.766 -0.447 1 97.69 93 MET A O 1
ATOM 728 N N . ALA A 1 94 ? -7.184 -24.016 -2.336 1 97.12 94 ALA A N 1
ATOM 729 C CA . ALA A 1 94 ? -8.32 -24.453 -1.533 1 97.12 94 ALA A CA 1
ATOM 730 C C . ALA A 1 94 ? -9.281 -25.312 -2.359 1 97.12 94 ALA A C 1
ATOM 732 O O . ALA A 1 94 ? -9.594 -24.969 -3.502 1 97.12 94 ALA A O 1
ATOM 733 N N . ASP A 1 95 ? -9.695 -26.391 -1.745 1 97.06 95 ASP A N 1
ATOM 734 C CA . ASP A 1 95 ? -10.82 -27.141 -2.314 1 97.06 95 ASP A CA 1
ATOM 735 C C . ASP A 1 95 ? -12.156 -26.531 -1.876 1 97.06 95 ASP A C 1
ATOM 737 O O . ASP A 1 95 ? -12.188 -25.453 -1.269 1 97.06 95 ASP A O 1
ATOM 741 N N . LYS A 1 96 ? -13.203 -27.219 -2.254 1 96.62 96 LYS A N 1
ATOM 742 C CA . LYS A 1 96 ? -14.531 -26.672 -2.014 1 96.62 96 LYS A CA 1
ATOM 743 C C . LYS A 1 96 ? -14.773 -26.422 -0.524 1 96.62 96 LYS A C 1
ATOM 745 O O . LYS A 1 96 ? -15.242 -25.359 -0.127 1 96.62 96 LYS A O 1
ATOM 750 N N . LYS A 1 97 ? -14.484 -27.406 0.225 1 97.31 97 LYS A N 1
ATOM 751 C CA . LYS A 1 97 ? -14.695 -27.281 1.665 1 97.31 97 LYS A CA 1
ATOM 752 C C . LYS A 1 97 ? -13.812 -26.188 2.262 1 97.31 97 LYS A C 1
ATOM 754 O O . LYS A 1 97 ? -14.289 -25.375 3.059 1 97.31 97 LYS A O 1
ATOM 759 N N . GLU A 1 98 ? -12.586 -26.188 1.94 1 97.88 98 GLU A N 1
ATOM 760 C CA . GLU A 1 98 ? -11.648 -25.188 2.438 1 97.88 98 GLU A CA 1
ATOM 761 C C . GLU A 1 98 ? -12.07 -23.781 2.029 1 97.88 98 GLU A C 1
ATOM 763 O O . GLU A 1 98 ? -11.891 -22.828 2.791 1 97.88 98 GLU A O 1
ATOM 768 N N . LYS A 1 99 ? -12.586 -23.688 0.833 1 98 99 LYS A N 1
ATOM 769 C CA . LYS A 1 99 ? -13.055 -22.375 0.367 1 98 99 LYS A CA 1
ATOM 770 C C . LYS A 1 99 ? -14.133 -21.812 1.288 1 98 99 LYS A C 1
ATOM 772 O O . LYS A 1 99 ? -14.125 -20.625 1.602 1 98 99 LYS A O 1
ATOM 777 N N . GLN A 1 100 ? -14.984 -22.641 1.665 1 97.94 100 GLN A N 1
ATOM 778 C CA . GLN A 1 100 ? -16.062 -22.219 2.559 1 97.94 100 GLN A CA 1
ATOM 779 C C . GLN A 1 100 ? -15.492 -21.734 3.898 1 97.94 100 GLN A C 1
ATOM 781 O O . GLN A 1 100 ? -15.938 -20.734 4.441 1 97.94 100 GLN A O 1
ATOM 786 N N . GLU A 1 101 ? -14.562 -22.484 4.363 1 98.25 101 GLU A N 1
ATOM 787 C CA . GLU A 1 101 ? -13.914 -22.125 5.621 1 98.25 101 GLU A CA 1
ATOM 788 C C . GLU A 1 101 ? -13.195 -20.781 5.496 1 98.25 101 GLU A C 1
ATOM 790 O O . GLU A 1 101 ? -13.289 -19.938 6.383 1 98.25 101 GLU A O 1
ATOM 795 N N . ILE A 1 102 ? -12.523 -20.641 4.449 1 98.31 102 ILE A N 1
ATOM 796 C CA . ILE A 1 102 ? -11.734 -19.438 4.211 1 98.31 102 ILE A CA 1
ATOM 797 C C . ILE A 1 102 ? -12.664 -18.234 4.055 1 98.31 102 ILE A C 1
ATOM 799 O O . ILE A 1 102 ? -12.383 -17.141 4.562 1 98.31 102 ILE A O 1
ATOM 803 N N . ILE A 1 103 ? -13.742 -18.438 3.344 1 98.31 103 ILE A N 1
ATOM 804 C CA . ILE A 1 103 ? -14.727 -17.359 3.145 1 98.31 103 ILE A CA 1
ATOM 805 C C . ILE A 1 103 ? -15.305 -16.938 4.488 1 98.31 103 ILE A C 1
ATOM 807 O O . ILE A 1 103 ? -15.5 -15.75 4.738 1 98.31 103 ILE A O 1
ATOM 811 N N . ALA A 1 104 ? -15.523 -17.906 5.332 1 98.38 104 ALA A N 1
ATOM 812 C CA . ALA A 1 104 ? -16.031 -17.609 6.668 1 98.38 104 ALA A CA 1
ATOM 813 C C . ALA A 1 104 ? -15.023 -16.75 7.445 1 98.38 104 ALA A C 1
ATOM 815 O O . ALA A 1 104 ? -15.406 -15.781 8.109 1 98.38 104 ALA A O 1
ATOM 816 N N . ILE A 1 105 ? -13.805 -17.094 7.367 1 98.31 105 ILE A N 1
ATOM 817 C CA . ILE A 1 105 ? -12.75 -16.328 8.023 1 98.31 105 ILE A CA 1
ATOM 818 C C . ILE A 1 105 ? -12.695 -14.914 7.445 1 98.31 105 ILE A C 1
ATOM 820 O O . ILE A 1 105 ? -12.594 -13.938 8.188 1 98.31 105 ILE A O 1
ATOM 824 N N . ALA A 1 106 ? -12.75 -14.805 6.09 1 98.38 106 ALA A N 1
ATOM 825 C CA . ALA A 1 106 ? -12.727 -13.516 5.402 1 98.38 106 ALA A CA 1
ATOM 826 C C . ALA A 1 106 ? -13.867 -12.617 5.875 1 98.38 106 ALA A C 1
ATOM 828 O O . ALA A 1 106 ? -13.68 -11.422 6.094 1 98.38 106 ALA A O 1
ATOM 829 N N . ASP A 1 107 ? -14.977 -13.234 6.074 1 98.12 107 ASP A N 1
ATOM 830 C CA . ASP A 1 107 ? -16.141 -12.477 6.523 1 98.12 107 ASP A CA 1
ATOM 831 C C . ASP A 1 107 ? -15.93 -11.922 7.93 1 98.12 107 ASP A C 1
ATOM 833 O O . ASP A 1 107 ? -16.281 -10.773 8.211 1 98.12 107 ASP A O 1
ATOM 837 N N . ILE A 1 108 ? -15.367 -12.656 8.742 1 98.12 108 ILE A N 1
ATOM 838 C CA . ILE A 1 108 ? -15.109 -12.266 10.125 1 98.12 108 ILE A CA 1
ATOM 839 C C . ILE A 1 108 ? -14.18 -11.047 10.148 1 98.12 108 ILE A C 1
ATOM 841 O O . ILE A 1 108 ? -14.375 -10.125 10.938 1 98.12 108 ILE A O 1
ATOM 845 N N . PHE A 1 109 ? -13.281 -11.047 9.289 1 98.25 109 PHE A N 1
ATOM 846 C CA . PHE A 1 109 ? -12.281 -9.984 9.242 1 98.25 109 PHE A CA 1
ATOM 847 C C . PHE A 1 109 ? -12.742 -8.852 8.344 1 98.25 109 PHE A C 1
ATOM 849 O O . PHE A 1 109 ? -12.047 -7.836 8.211 1 98.25 109 PHE A O 1
ATOM 856 N N . ARG A 1 110 ? -13.828 -9 7.652 1 97.06 110 ARG A N 1
ATOM 857 C CA . ARG A 1 110 ? -14.352 -8.047 6.68 1 97.06 110 ARG A CA 1
ATOM 858 C C . ARG A 1 110 ? -13.414 -7.91 5.488 1 97.06 110 ARG A C 1
ATOM 860 O O . ARG A 1 110 ? -13.141 -6.801 5.027 1 97.06 110 ARG A O 1
ATOM 867 N N . ALA A 1 111 ? -12.828 -9.07 5.148 1 98.12 111 ALA A N 1
ATOM 868 C CA . ALA A 1 111 ? -12 -9.164 3.951 1 98.12 111 ALA A CA 1
ATOM 869 C C . ALA A 1 111 ? -12.852 -9.422 2.713 1 98.12 111 ALA A C 1
ATOM 871 O O . ALA A 1 111 ? -14.047 -9.703 2.822 1 98.12 111 ALA A O 1
ATOM 872 N N . LYS A 1 112 ? -12.258 -9.234 1.577 1 97.62 112 LYS A N 1
ATOM 873 C CA . LYS A 1 112 ? -12.961 -9.391 0.308 1 97.62 112 LYS A CA 1
ATOM 874 C C . LYS A 1 112 ? -12.352 -10.516 -0.524 1 97.62 112 LYS A C 1
ATOM 876 O O . LYS A 1 112 ? -11.133 -10.57 -0.704 1 97.62 112 LYS A O 1
ATOM 881 N N . VAL A 1 113 ? -13.203 -11.352 -1.014 1 98.25 113 VAL A N 1
ATOM 882 C CA . VAL A 1 113 ? -12.758 -12.305 -2.023 1 98.25 113 VAL A CA 1
ATOM 883 C C . VAL A 1 113 ? -12.664 -11.609 -3.383 1 98.25 113 VAL A C 1
ATOM 885 O O . VAL A 1 113 ? -13.656 -11.086 -3.885 1 98.25 113 VAL A O 1
ATOM 888 N N . VAL A 1 114 ? -11.516 -11.688 -4.012 1 97.44 114 VAL A N 1
ATOM 889 C CA . VAL A 1 114 ? -11.336 -10.852 -5.195 1 97.44 114 VAL A CA 1
ATOM 890 C C . VAL A 1 114 ? -11.062 -11.734 -6.41 1 97.44 114 VAL A C 1
ATOM 892 O O . VAL A 1 114 ? -11.031 -11.25 -7.543 1 97.44 114 VAL A O 1
ATOM 895 N N . ASP A 1 115 ? -10.797 -12.977 -6.215 1 97.06 115 ASP A N 1
ATOM 896 C CA . ASP A 1 115 ? -10.625 -13.953 -7.281 1 97.06 115 ASP A CA 1
ATOM 897 C C . ASP A 1 115 ? -11.008 -15.352 -6.812 1 97.06 115 ASP A C 1
ATOM 899 O O . ASP A 1 115 ? -10.648 -15.766 -5.707 1 97.06 115 ASP A O 1
ATOM 903 N N . VAL A 1 116 ? -11.789 -16.016 -7.605 1 97.06 116 VAL A N 1
ATOM 904 C CA . VAL A 1 116 ? -12.188 -17.391 -7.332 1 97.06 116 VAL A CA 1
ATOM 905 C C . VAL A 1 116 ? -11.859 -18.266 -8.539 1 97.06 116 VAL A C 1
ATOM 907 O O . VAL A 1 116 ? -12.312 -18 -9.656 1 97.06 116 VAL A O 1
ATOM 910 N N . ALA A 1 117 ? -11.047 -19.203 -8.289 1 95.94 117 ALA A N 1
ATOM 911 C CA . ALA A 1 117 ? -10.734 -20.203 -9.305 1 95.94 117 ALA A CA 1
ATOM 912 C C . ALA A 1 117 ? -11.117 -21.609 -8.836 1 95.94 117 ALA A C 1
ATOM 914 O O . ALA A 1 117 ? -11.672 -21.766 -7.75 1 95.94 117 ALA A O 1
ATOM 915 N N . ALA A 1 118 ? -10.891 -22.609 -9.688 1 95 118 ALA A N 1
ATOM 916 C CA . ALA A 1 118 ? -11.305 -23.969 -9.375 1 95 118 ALA A CA 1
ATOM 917 C C . ALA A 1 118 ? -10.664 -24.453 -8.078 1 95 118 ALA A C 1
ATOM 919 O O . ALA A 1 118 ? -11.328 -25.094 -7.258 1 95 118 ALA A O 1
ATOM 920 N N . ASN A 1 119 ? -9.422 -24.062 -7.82 1 96.44 119 ASN A N 1
ATOM 921 C CA . ASN A 1 119 ? -8.719 -24.625 -6.672 1 96.44 119 ASN A CA 1
ATOM 922 C C . ASN A 1 119 ? -7.988 -23.531 -5.883 1 96.44 119 ASN A C 1
ATOM 924 O O . ASN A 1 119 ? -6.965 -23.797 -5.25 1 96.44 119 ASN A O 1
ATOM 928 N N . SER A 1 120 ? -8.508 -22.297 -6.043 1 97.38 120 SER A N 1
ATOM 929 C CA . SER A 1 120 ? -7.828 -21.25 -5.285 1 97.38 120 SER A CA 1
ATOM 930 C C . SER A 1 120 ? -8.766 -20.078 -5.008 1 97.38 120 SER A C 1
ATOM 932 O O . SER A 1 120 ? -9.781 -19.906 -5.688 1 97.38 120 SER A O 1
ATOM 934 N N . LEU A 1 121 ? -8.461 -19.391 -4.039 1 97.75 121 LEU A N 1
ATOM 935 C CA . LEU A 1 121 ? -9.125 -18.156 -3.635 1 97.75 121 LEU A CA 1
ATOM 936 C C . LEU A 1 121 ? -8.109 -17.047 -3.4 1 97.75 121 LEU A C 1
ATOM 938 O O . LEU A 1 121 ? -7.016 -17.297 -2.877 1 97.75 121 LEU A O 1
ATOM 942 N N . MET A 1 122 ? -8.477 -15.891 -3.795 1 98 122 MET A N 1
ATOM 943 C CA . MET A 1 122 ? -7.664 -14.727 -3.441 1 98 122 MET A CA 1
ATOM 944 C C . MET A 1 122 ? -8.453 -13.75 -2.576 1 98 122 MET A C 1
ATOM 946 O O . MET A 1 122 ? -9.578 -13.383 -2.918 1 98 122 MET A O 1
ATOM 950 N N . ILE A 1 123 ? -7.863 -13.32 -1.492 1 98.56 123 ILE A N 1
ATOM 951 C CA . ILE A 1 123 ? -8.539 -12.484 -0.505 1 98.56 123 ILE A CA 1
ATOM 952 C C . ILE A 1 123 ? -7.805 -11.156 -0.358 1 98.56 123 ILE A C 1
ATOM 954 O O . ILE A 1 123 ? -6.574 -11.125 -0.316 1 98.56 123 ILE A O 1
ATOM 958 N N . GLU A 1 124 ? -8.516 -10.141 -0.361 1 98.56 124 GLU A N 1
ATOM 959 C CA . GLU A 1 124 ? -8.023 -8.797 -0.066 1 98.56 124 GLU A CA 1
ATOM 960 C C . GLU A 1 124 ? -8.414 -8.359 1.343 1 98.56 124 GLU A C 1
ATOM 962 O O . GLU A 1 124 ? -9.57 -8.5 1.739 1 98.56 124 GLU A O 1
ATOM 967 N N . LEU A 1 125 ? -7.469 -7.875 2.088 1 98.5 125 LEU A N 1
ATOM 968 C CA . LEU A 1 125 ? -7.758 -7.367 3.424 1 98.5 125 LEU A CA 1
ATOM 969 C C . LEU A 1 125 ? -6.992 -6.074 3.689 1 98.5 125 LEU A C 1
ATOM 971 O O . LEU A 1 125 ? -5.812 -5.969 3.355 1 98.5 125 LEU A O 1
ATOM 975 N N . THR A 1 126 ? -7.652 -5.102 4.227 1 98.25 126 THR A N 1
ATOM 976 C CA . THR A 1 126 ? -7.02 -3.898 4.758 1 98.25 126 THR A CA 1
ATOM 977 C C . THR A 1 126 ? -7.211 -3.811 6.27 1 98.25 126 THR A C 1
ATOM 979 O O . THR A 1 126 ? -8.18 -4.348 6.812 1 98.25 126 THR A O 1
ATOM 982 N N . GLY A 1 127 ? -6.312 -3.201 6.922 1 96.94 127 GLY A N 1
ATOM 983 C CA . GLY A 1 127 ? -6.371 -3.023 8.367 1 96.94 127 GLY A CA 1
ATOM 984 C C . GLY A 1 127 ? -5.039 -2.619 8.969 1 96.94 127 GLY A C 1
ATOM 985 O O . GLY A 1 127 ? -4.078 -2.35 8.25 1 96.94 127 GLY A O 1
ATOM 986 N N . ASN A 1 128 ? -5.078 -2.439 10.273 1 95.25 128 ASN A N 1
ATOM 987 C CA . ASN A 1 128 ? -3.793 -2.227 10.93 1 95.25 128 ASN A CA 1
ATOM 988 C C . ASN A 1 128 ? -2.951 -3.5 10.945 1 95.25 128 ASN A C 1
ATOM 990 O O . ASN A 1 128 ? -3.41 -4.555 10.508 1 95.25 128 ASN A O 1
ATOM 994 N N . GLN A 1 129 ? -1.755 -3.381 11.336 1 92.25 129 GLN A N 1
ATOM 995 C CA . GLN A 1 129 ? -0.818 -4.496 11.25 1 92.25 129 GLN A CA 1
ATOM 996 C C . GLN A 1 129 ? -1.289 -5.676 12.102 1 92.25 129 GLN A C 1
ATOM 998 O O . GLN A 1 129 ? -1.136 -6.832 11.703 1 92.25 129 GLN A O 1
ATOM 1003 N N . ASN A 1 130 ? -1.825 -5.383 13.258 1 94.31 130 ASN A N 1
ATOM 1004 C CA . ASN A 1 130 ? -2.303 -6.449 14.133 1 94.31 130 ASN A CA 1
ATOM 1005 C C . ASN A 1 130 ? -3.404 -7.27 13.469 1 94.31 130 ASN A C 1
ATOM 1007 O O . ASN A 1 130 ? -3.393 -8.5 13.531 1 94.31 130 ASN A O 1
ATOM 1011 N N . LYS A 1 131 ? -4.34 -6.539 12.93 1 96.69 131 LYS A N 1
ATOM 1012 C CA . LYS A 1 131 ? -5.434 -7.207 12.227 1 96.69 131 LYS A CA 1
ATOM 1013 C C . LYS A 1 131 ? -4.91 -8.07 11.078 1 96.69 131 LYS A C 1
ATOM 1015 O O . LYS A 1 131 ? -5.336 -9.211 10.914 1 96.69 131 LYS A O 1
ATOM 1020 N N . LEU A 1 132 ? -4.066 -7.547 10.281 1 96.56 132 LEU A N 1
ATOM 1021 C CA . LEU A 1 132 ? -3.523 -8.281 9.148 1 96.56 132 LEU A CA 1
ATOM 1022 C C . LEU A 1 132 ? -2.76 -9.516 9.609 1 96.56 132 LEU A C 1
ATOM 1024 O O . LEU A 1 132 ? -2.908 -10.602 9.039 1 96.56 132 LEU A O 1
ATOM 1028 N N . ASP A 1 133 ? -1.978 -9.344 10.672 1 94.69 133 ASP A N 1
ATOM 1029 C CA . ASP A 1 133 ? -1.191 -10.461 11.188 1 94.69 133 ASP A CA 1
ATOM 1030 C C . ASP A 1 133 ? -2.098 -11.578 11.703 1 94.69 133 ASP A C 1
ATOM 1032 O O . ASP A 1 133 ? -1.822 -12.758 11.477 1 94.69 133 ASP A O 1
ATOM 1036 N N . ALA A 1 134 ? -3.107 -11.203 12.375 1 97.81 134 ALA A N 1
ATOM 1037 C CA . ALA A 1 134 ? -4.066 -12.188 12.883 1 97.81 134 ALA A CA 1
ATOM 1038 C C . ALA A 1 134 ? -4.711 -12.961 11.734 1 97.81 134 ALA A C 1
ATOM 1040 O O . ALA A 1 134 ? -4.84 -14.188 11.812 1 97.81 134 ALA A O 1
ATOM 1041 N N . PHE A 1 135 ? -5.105 -12.234 10.766 1 98.19 135 PHE A N 1
ATOM 1042 C CA . PHE A 1 135 ? -5.719 -12.844 9.594 1 98.19 135 PHE A CA 1
ATOM 1043 C C . PHE A 1 135 ? -4.75 -13.805 8.906 1 98.19 135 PHE A C 1
ATOM 1045 O O . PHE A 1 135 ? -5.109 -14.938 8.586 1 98.19 135 PHE A O 1
ATOM 1052 N N . LEU A 1 136 ? -3.539 -13.352 8.688 1 95.88 136 LEU A N 1
ATOM 1053 C CA . LEU A 1 136 ? -2.529 -14.141 7.988 1 95.88 136 LEU A CA 1
ATOM 1054 C C . LEU A 1 136 ? -2.156 -15.383 8.789 1 95.88 136 LEU A C 1
ATOM 1056 O O . LEU A 1 136 ? -1.855 -16.422 8.211 1 95.88 136 LEU A O 1
ATOM 1060 N N . ASN A 1 137 ? -2.154 -15.219 10.062 1 96.88 137 ASN A N 1
ATOM 1061 C CA . ASN A 1 137 ? -1.907 -16.375 10.922 1 96.88 137 ASN A CA 1
ATOM 1062 C C . ASN A 1 137 ? -2.957 -17.469 10.711 1 96.88 137 ASN A C 1
ATOM 1064 O O . ASN A 1 137 ? -2.633 -18.656 10.695 1 96.88 137 ASN A O 1
ATOM 1068 N N . LEU A 1 138 ? -4.191 -17.078 10.562 1 97.75 138 LEU A N 1
ATOM 1069 C CA . LEU A 1 138 ? -5.254 -18.031 10.297 1 97.75 138 LEU A CA 1
ATOM 1070 C C . LEU A 1 138 ? -5.105 -18.641 8.906 1 97.75 138 LEU A C 1
ATOM 1072 O O . LEU A 1 138 ? -5.332 -19.844 8.719 1 97.75 138 LEU A O 1
ATOM 1076 N N . MET A 1 139 ? -4.746 -17.812 7.945 1 97 139 MET A N 1
ATOM 1077 C CA . MET A 1 139 ? -4.562 -18.281 6.574 1 97 139 MET A CA 1
ATOM 1078 C C . MET A 1 139 ? -3.438 -19.312 6.5 1 97 139 MET A C 1
ATOM 1080 O O . MET A 1 139 ? -3.412 -20.156 5.594 1 97 139 MET A O 1
ATOM 1084 N N . ALA A 1 140 ? -2.521 -19.203 7.441 1 95.19 140 ALA A N 1
ATOM 1085 C CA . ALA A 1 140 ? -1.371 -20.094 7.465 1 95.19 140 ALA A CA 1
ATOM 1086 C C . ALA A 1 140 ? -1.81 -21.547 7.66 1 95.19 140 ALA A C 1
ATOM 1088 O O . ALA A 1 140 ? -1.028 -22.469 7.434 1 95.19 140 ALA A O 1
ATOM 1089 N N . ASP A 1 141 ? -2.977 -21.75 8.109 1 96.62 141 ASP A N 1
ATOM 1090 C CA . ASP A 1 141 ? -3.529 -23.094 8.273 1 96.62 141 ASP A CA 1
ATOM 1091 C C . ASP A 1 141 ? -3.85 -23.734 6.922 1 96.62 141 ASP A C 1
ATOM 1093 O O . ASP A 1 141 ? -4.117 -24.938 6.84 1 96.62 141 ASP A O 1
ATOM 1097 N N . PHE A 1 142 ? -3.807 -22.891 5.938 1 97.44 142 PHE A N 1
ATOM 1098 C CA . PHE A 1 142 ? -4.039 -23.344 4.57 1 97.44 142 PHE A CA 1
ATOM 1099 C C . PHE A 1 142 ? -2.768 -23.234 3.74 1 97.44 142 PHE A C 1
ATOM 1101 O O . PHE A 1 142 ? -1.734 -22.781 4.234 1 97.44 142 PHE A O 1
ATOM 1108 N N . GLU A 1 143 ? -2.828 -23.734 2.531 1 96.25 143 GLU A N 1
ATOM 1109 C CA . GLU A 1 143 ? -1.67 -23.609 1.649 1 96.25 143 GLU A CA 1
ATOM 1110 C C . GLU A 1 143 ? -1.647 -22.25 0.955 1 96.25 143 GLU A C 1
ATOM 1112 O O . GLU A 1 143 ? -2.301 -22.062 -0.072 1 96.25 143 GLU A O 1
ATOM 1117 N N . VAL A 1 144 ? -0.92 -21.391 1.455 1 96.12 144 VAL A N 1
ATOM 1118 C CA . VAL A 1 144 ? -0.774 -20.062 0.86 1 96.12 144 VAL A CA 1
ATOM 1119 C C . VAL A 1 144 ? 0.106 -20.156 -0.385 1 96.12 144 VAL A C 1
ATOM 1121 O O . VAL A 1 144 ? 1.289 -20.5 -0.294 1 96.12 144 VAL A O 1
ATOM 1124 N N . LEU A 1 145 ? -0.482 -19.859 -1.477 1 95.25 145 LEU A N 1
ATOM 1125 C CA . LEU A 1 145 ? 0.25 -19.922 -2.736 1 95.25 145 LEU A CA 1
ATOM 1126 C C . LEU A 1 145 ? 1.141 -18.688 -2.908 1 95.25 145 LEU A C 1
ATOM 1128 O O . LEU A 1 145 ? 2.287 -18.812 -3.35 1 95.25 145 LEU A O 1
ATOM 1132 N N . GLU A 1 146 ? 0.528 -17.547 -2.602 1 94.75 146 GLU A N 1
ATOM 1133 C CA . GLU A 1 146 ? 1.215 -16.266 -2.76 1 94.75 146 GLU A CA 1
ATOM 1134 C C . GLU A 1 146 ? 0.579 -15.195 -1.887 1 94.75 146 GLU A C 1
ATOM 1136 O O . GLU A 1 146 ? -0.612 -15.266 -1.576 1 94.75 146 GLU A O 1
ATOM 1141 N N . MET A 1 147 ? 1.368 -14.281 -1.57 1 94.31 147 MET A N 1
ATOM 1142 C CA . MET A 1 147 ? 0.856 -13.133 -0.829 1 94.31 147 MET A CA 1
ATOM 1143 C C . MET A 1 147 ? 1.665 -11.875 -1.145 1 94.31 147 MET A C 1
ATOM 1145 O O . MET A 1 147 ? 2.852 -11.961 -1.463 1 94.31 147 MET A O 1
ATOM 1149 N N . VAL A 1 148 ? 0.969 -10.781 -1.136 1 94 148 VAL A N 1
ATOM 1150 C CA . VAL A 1 148 ? 1.631 -9.484 -1.289 1 94 148 VAL A CA 1
ATOM 1151 C C . VAL A 1 148 ? 1.044 -8.484 -0.298 1 94 148 VAL A C 1
ATOM 1153 O O . VAL A 1 148 ? -0.126 -8.586 0.079 1 94 148 VAL A O 1
ATOM 1156 N N . ARG A 1 149 ? 1.874 -7.574 0.076 1 93.69 149 ARG A N 1
ATOM 1157 C CA . ARG A 1 149 ? 1.46 -6.512 0.989 1 93.69 149 ARG A CA 1
ATOM 1158 C C . ARG A 1 149 ? 2.016 -5.16 0.548 1 93.69 149 ARG A C 1
ATOM 1160 O O . ARG A 1 149 ? 3.141 -5.078 0.053 1 93.69 149 ARG A O 1
ATOM 1167 N N . THR A 1 150 ? 1.328 -4.121 0.695 1 94.06 150 THR A N 1
ATOM 1168 C CA . THR A 1 150 ? 1.735 -2.809 0.207 1 94.06 150 THR A CA 1
ATOM 1169 C C . THR A 1 150 ? 2.734 -2.162 1.162 1 94.06 150 THR A C 1
ATOM 1171 O O . THR A 1 150 ? 3.492 -1.271 0.769 1 94.06 150 THR A O 1
ATOM 1174 N N . GLY A 1 151 ? 2.74 -2.502 2.344 1 91.88 151 GLY A N 1
ATOM 1175 C CA . GLY A 1 151 ? 3.348 -1.707 3.398 1 91.88 151 GLY A CA 1
ATOM 1176 C C . GLY A 1 151 ? 2.377 -0.739 4.051 1 91.88 151 GLY A C 1
ATOM 1177 O O . GLY A 1 151 ? 1.339 -0.411 3.475 1 91.88 151 GLY A O 1
ATOM 1178 N N . ILE A 1 152 ? 2.84 -0.196 5.113 1 93.62 152 ILE A N 1
ATOM 1179 C CA . ILE A 1 152 ? 1.965 0.624 5.945 1 93.62 152 ILE A CA 1
ATOM 1180 C C . ILE A 1 152 ? 1.9 2.043 5.383 1 93.62 152 ILE A C 1
ATOM 1182 O O . ILE A 1 152 ? 2.898 2.564 4.883 1 93.62 152 ILE A O 1
ATOM 1186 N N . THR A 1 153 ? 0.738 2.646 5.41 1 95.31 153 THR A N 1
ATOM 1187 C CA . THR A 1 153 ? 0.512 4.07 5.191 1 95.31 153 THR A CA 1
ATOM 1188 C C . THR A 1 153 ? -0.391 4.648 6.281 1 95.31 153 THR A C 1
ATOM 1190 O O . THR A 1 153 ? -0.905 3.908 7.125 1 95.31 153 THR A O 1
ATOM 1193 N N . GLY A 1 154 ? -0.422 6 6.293 1 96.31 154 GLY A N 1
ATOM 1194 C CA . GLY A 1 154 ? -1.265 6.543 7.348 1 96.31 154 GLY A CA 1
ATOM 1195 C C . GLY A 1 154 ? -1.334 8.062 7.332 1 96.31 154 GLY A C 1
ATOM 1196 O O . GLY A 1 154 ? -0.564 8.719 6.629 1 96.31 154 GLY A O 1
ATOM 1197 N N . LEU A 1 155 ? -2.279 8.539 8.07 1 96.88 155 LEU A N 1
ATOM 1198 C CA . LEU A 1 155 ? -2.494 9.969 8.273 1 96.88 155 LEU A CA 1
ATOM 1199 C C . LEU A 1 155 ? -2.83 10.273 9.727 1 96.88 155 LEU A C 1
ATOM 1201 O O . LEU A 1 155 ? -3.406 9.438 10.422 1 96.88 155 LEU A O 1
ATOM 1205 N N . GLY A 1 156 ? -2.426 11.438 10.094 1 96 156 GLY A N 1
ATOM 1206 C CA . GLY A 1 156 ? -2.838 11.891 11.406 1 96 156 GLY A CA 1
ATOM 1207 C C . GLY A 1 156 ? -4.332 12.125 11.516 1 96 156 GLY A C 1
ATOM 1208 O O . GLY A 1 156 ? -4.977 12.531 10.547 1 96 156 GLY A O 1
ATOM 1209 N N . ARG A 1 157 ? -4.879 11.898 12.695 1 95.81 157 ARG A N 1
ATOM 1210 C CA . ARG A 1 157 ? -6.305 12.094 12.93 1 95.81 157 ARG A CA 1
ATOM 1211 C C . ARG A 1 157 ? -6.648 13.578 12.984 1 95.81 157 ARG A C 1
ATOM 1213 O O . ARG A 1 157 ? -5.773 14.422 13.211 1 95.81 157 ARG A O 1
ATOM 1220 N N . GLY A 1 158 ? -7.867 13.883 12.781 1 93.38 158 GLY A N 1
ATOM 1221 C CA . GLY A 1 158 ? -8.344 15.25 12.883 1 93.38 158 GLY A CA 1
ATOM 1222 C C . GLY A 1 158 ? -7.898 16.125 11.719 1 93.38 158 GLY A C 1
ATOM 1223 O O . GLY A 1 158 ? -7.691 15.633 10.609 1 93.38 158 GLY A O 1
ATOM 1224 N N . VAL A 1 159 ? -7.801 17.438 11.969 1 90.25 159 VAL A N 1
ATOM 1225 C CA . VAL A 1 159 ? -7.605 18.375 10.867 1 90.25 159 VAL A CA 1
ATOM 1226 C C . VAL A 1 159 ? -6.113 18.641 10.68 1 90.25 159 VAL A C 1
ATOM 1228 O O . VAL A 1 159 ? -5.707 19.266 9.695 1 90.25 159 VAL A O 1
ATOM 1231 N N . SER A 1 160 ? -5.324 18.125 11.562 1 86.5 160 SER A N 1
ATOM 1232 C CA . SER A 1 160 ? -3.887 18.344 11.438 1 86.5 160 SER A CA 1
ATOM 1233 C C . SER A 1 160 ? -3.34 17.688 10.18 1 86.5 160 SER A C 1
ATOM 1235 O O . SER A 1 160 ? -3.75 16.578 9.828 1 86.5 160 SER A O 1
ATOM 1237 N N . THR A 1 161 ? -2.521 18.469 9.445 1 88.44 161 THR A N 1
ATOM 1238 C CA . THR A 1 161 ? -1.979 17.953 8.195 1 88.44 161 THR A CA 1
ATOM 1239 C C . THR A 1 161 ? -0.457 18.062 8.18 1 88.44 161 THR A C 1
ATOM 1241 O O . THR A 1 161 ? 0.119 18.891 8.898 1 88.44 161 THR A O 1
ATOM 1244 N N . LEU A 1 162 ? 0.115 17.234 7.469 1 81.69 162 LEU A N 1
ATOM 1245 C CA . LEU A 1 162 ? 1.549 17.312 7.215 1 81.69 162 LEU A CA 1
ATOM 1246 C C . LEU A 1 162 ? 1.852 18.281 6.078 1 81.69 162 LEU A C 1
ATOM 1248 O O . LEU A 1 162 ? 2.977 18.766 5.961 1 81.69 162 LEU A O 1
ATOM 1252 N N . ASN A 1 163 ? 0.889 18.594 5.277 1 74.19 163 ASN A N 1
ATOM 1253 C CA . ASN A 1 163 ? 1.113 19.453 4.117 1 74.19 163 ASN A CA 1
ATOM 1254 C C . ASN A 1 163 ? 1.094 20.938 4.496 1 74.19 163 ASN A C 1
ATOM 1256 O O . ASN A 1 163 ? 0.437 21.312 5.465 1 74.19 163 ASN A O 1
ATOM 1260 N N . MET B 1 1 ? 1.24 6.465 -24.906 1 81.94 1 MET B N 1
ATOM 1261 C CA . MET B 1 1 ? 1.901 6.039 -23.672 1 81.94 1 MET B CA 1
ATOM 1262 C C . MET B 1 1 ? 1.032 5.051 -22.906 1 81.94 1 MET B C 1
ATOM 1264 O O . MET B 1 1 ? -0.191 5.195 -22.859 1 81.94 1 MET B O 1
ATOM 1268 N N . ARG B 1 2 ? 1.626 3.932 -22.703 1 90.25 2 ARG B N 1
ATOM 1269 C CA . ARG B 1 2 ? 0.847 2.932 -21.984 1 90.25 2 ARG B CA 1
ATOM 1270 C C . ARG B 1 2 ? 1.464 2.639 -20.625 1 90.25 2 ARG B C 1
ATOM 1272 O O . ARG B 1 2 ? 2.666 2.832 -20.422 1 90.25 2 ARG B O 1
ATOM 1279 N N . GLN B 1 3 ? 0.609 2.258 -19.719 1 92.5 3 GLN B N 1
ATOM 1280 C CA . GLN B 1 3 ? 1.066 1.874 -18.391 1 92.5 3 GLN B CA 1
ATOM 1281 C C . GLN B 1 3 ? 1.075 0.357 -18.219 1 92.5 3 GLN B C 1
ATOM 1283 O O . GLN B 1 3 ? 0.148 -0.326 -18.656 1 92.5 3 GLN B O 1
ATOM 1288 N N . ILE B 1 4 ? 2.152 -0.104 -17.656 1 94.69 4 ILE B N 1
ATOM 1289 C CA . ILE B 1 4 ? 2.182 -1.519 -17.297 1 94.69 4 ILE B CA 1
ATOM 1290 C C . ILE B 1 4 ? 2.531 -1.674 -15.82 1 94.69 4 ILE B C 1
ATOM 1292 O O . ILE B 1 4 ? 3.104 -0.766 -15.211 1 94.69 4 ILE B O 1
ATOM 1296 N N . VAL B 1 5 ? 2.135 -2.736 -15.258 1 95.94 5 VAL B N 1
ATOM 1297 C CA . VAL B 1 5 ? 2.449 -3.07 -13.875 1 95.94 5 VAL B CA 1
ATOM 1298 C C . VAL B 1 5 ? 3.352 -4.301 -13.836 1 95.94 5 VAL B C 1
ATOM 1300 O O . VAL B 1 5 ? 2.988 -5.363 -14.344 1 95.94 5 VAL B O 1
ATOM 1303 N N . LEU B 1 6 ? 4.512 -4.113 -13.258 1 96.19 6 LEU B N 1
ATOM 1304 C CA . LEU B 1 6 ? 5.477 -5.195 -13.133 1 96.19 6 LEU B CA 1
ATOM 1305 C C . LEU B 1 6 ? 5.57 -5.68 -11.688 1 96.19 6 LEU B C 1
ATOM 1307 O O . LEU B 1 6 ? 5.609 -4.867 -10.758 1 96.19 6 LEU B O 1
ATOM 1311 N N . SER B 1 7 ? 5.535 -6.957 -11.508 1 96.69 7 SER B N 1
ATOM 1312 C CA . SER B 1 7 ? 5.797 -7.602 -10.219 1 96.69 7 SER B CA 1
ATOM 1313 C C . SER B 1 7 ? 7.168 -8.266 -10.203 1 96.69 7 SER B C 1
ATOM 1315 O O . SER B 1 7 ? 7.465 -9.109 -11.055 1 96.69 7 SER B O 1
ATOM 1317 N N . LEU B 1 8 ? 7.938 -7.863 -9.281 1 96.56 8 LEU B N 1
ATOM 1318 C CA . LEU B 1 8 ? 9.305 -8.367 -9.156 1 96.56 8 LEU B CA 1
ATOM 1319 C C . LEU B 1 8 ? 9.469 -9.203 -7.898 1 96.56 8 LEU B C 1
ATOM 1321 O O . LEU B 1 8 ? 9.133 -8.758 -6.801 1 96.56 8 LEU B O 1
ATOM 1325 N N . LEU B 1 9 ? 9.953 -10.398 -8.078 1 96.56 9 LEU B N 1
ATOM 1326 C CA . LEU B 1 9 ? 10.461 -11.164 -6.945 1 96.56 9 LEU B CA 1
ATOM 1327 C C . LEU B 1 9 ? 11.953 -10.93 -6.75 1 96.56 9 LEU B C 1
ATOM 1329 O O . LEU B 1 9 ? 12.758 -11.242 -7.633 1 96.56 9 LEU B O 1
ATOM 1333 N N . VAL B 1 10 ? 12.25 -10.383 -5.598 1 95.69 10 VAL B N 1
ATOM 1334 C CA . VAL B 1 10 ? 13.648 -10.023 -5.383 1 95.69 10 VAL B CA 1
ATOM 1335 C C . VAL B 1 10 ? 14.148 -10.641 -4.082 1 95.69 10 VAL B C 1
ATOM 1337 O O . VAL B 1 10 ? 13.352 -10.992 -3.205 1 95.69 10 VAL B O 1
ATOM 1340 N N . ASP B 1 11 ? 15.453 -10.781 -3.982 1 94.12 11 ASP B N 1
ATOM 1341 C CA . ASP B 1 11 ? 16.031 -11.227 -2.719 1 94.12 11 ASP B CA 1
ATOM 1342 C C . ASP B 1 11 ? 15.719 -10.242 -1.595 1 94.12 11 ASP B C 1
ATOM 1344 O O . ASP B 1 11 ? 15.742 -9.031 -1.802 1 94.12 11 ASP B O 1
ATOM 1348 N N . ASN B 1 12 ? 15.414 -10.859 -0.42 1 89.06 12 ASN B N 1
ATOM 1349 C CA . ASN B 1 12 ? 15.141 -10.008 0.733 1 89.06 12 ASN B CA 1
ATOM 1350 C C . ASN B 1 12 ? 16.422 -9.57 1.423 1 89.06 12 ASN B C 1
ATOM 1352 O O . ASN B 1 12 ? 16.688 -9.961 2.559 1 89.06 12 ASN B O 1
ATOM 1356 N N . ASN B 1 13 ? 17.172 -8.734 0.798 1 86.94 13 ASN B N 1
ATOM 1357 C CA . ASN B 1 13 ? 18.422 -8.18 1.304 1 86.94 13 ASN B CA 1
ATOM 1358 C C . ASN B 1 13 ? 18.359 -6.66 1.426 1 86.94 13 ASN B C 1
ATOM 1360 O O . ASN B 1 13 ? 17.641 -6.004 0.666 1 86.94 13 ASN B O 1
ATOM 1364 N N . PRO B 1 14 ? 19.078 -6.23 2.418 1 81.81 14 PRO B N 1
ATOM 1365 C CA . PRO B 1 14 ? 19.125 -4.773 2.545 1 81.81 14 PRO B CA 1
ATOM 1366 C C . PRO B 1 14 ? 19.578 -4.082 1.264 1 81.81 14 PRO B C 1
ATOM 1368 O O . PRO B 1 14 ? 20.516 -4.555 0.602 1 81.81 14 PRO B O 1
ATOM 1371 N N . GLY B 1 15 ? 18.859 -3.139 0.834 1 86.81 15 GLY B N 1
ATOM 1372 C CA . GLY B 1 15 ? 19.328 -2.293 -0.251 1 86.81 15 GLY B CA 1
ATOM 1373 C C . GLY B 1 15 ? 18.688 -2.621 -1.585 1 86.81 15 GLY B C 1
ATOM 1374 O O . GLY B 1 15 ? 18.797 -1.853 -2.541 1 86.81 15 GLY B O 1
ATOM 1375 N N . VAL B 1 16 ? 18.062 -3.746 -1.658 1 89.81 16 VAL B N 1
ATOM 1376 C CA . VAL B 1 16 ? 17.5 -4.168 -2.938 1 89.81 16 VAL B CA 1
ATOM 1377 C C . VAL B 1 16 ? 16.453 -3.154 -3.406 1 89.81 16 VAL B C 1
ATOM 1379 O O . VAL B 1 16 ? 16.453 -2.75 -4.57 1 89.81 16 VAL B O 1
ATOM 1382 N N . LEU B 1 17 ? 15.602 -2.758 -2.523 1 89.56 17 LEU B N 1
ATOM 1383 C CA . LEU B 1 17 ? 14.617 -1.743 -2.885 1 89.56 17 LEU B CA 1
ATOM 1384 C C . LEU B 1 17 ? 15.297 -0.488 -3.416 1 89.56 17 LEU B C 1
ATOM 1386 O O . LEU B 1 17 ? 14.867 0.082 -4.422 1 89.56 17 LEU B O 1
ATOM 1390 N N . ALA B 1 18 ? 16.328 -0.076 -2.76 1 90.12 18 ALA B N 1
ATOM 1391 C CA . ALA B 1 18 ? 17.062 1.117 -3.17 1 90.12 18 ALA B CA 1
ATOM 1392 C C . ALA B 1 18 ? 17.656 0.947 -4.57 1 90.12 18 ALA B C 1
ATOM 1394 O O . ALA B 1 18 ? 17.594 1.869 -5.387 1 90.12 18 ALA B O 1
ATOM 1395 N N . ARG B 1 19 ? 18.172 -0.173 -4.844 1 91.44 19 ARG B N 1
ATOM 1396 C CA . ARG B 1 19 ? 18.781 -0.428 -6.145 1 91.44 19 ARG B CA 1
ATOM 1397 C C . ARG B 1 19 ? 17.734 -0.461 -7.246 1 91.44 19 ARG B C 1
ATOM 1399 O O . ARG B 1 19 ? 17.938 0.106 -8.32 1 91.44 19 ARG B O 1
ATOM 1406 N N . VAL B 1 20 ? 16.641 -1.073 -6.957 1 91.94 20 VAL B N 1
ATOM 1407 C CA . VAL B 1 20 ? 15.555 -1.119 -7.934 1 91.94 20 VAL B CA 1
ATOM 1408 C C . VAL B 1 20 ? 15.031 0.293 -8.195 1 91.94 20 VAL B C 1
ATOM 1410 O O . VAL B 1 20 ? 14.883 0.701 -9.344 1 91.94 20 VAL B O 1
ATOM 1413 N N . ALA B 1 21 ? 14.836 1.02 -7.129 1 90.5 21 ALA B N 1
ATOM 1414 C CA . ALA B 1 21 ? 14.336 2.385 -7.258 1 90.5 21 ALA B CA 1
ATOM 1415 C C . ALA B 1 21 ? 15.32 3.262 -8.023 1 90.5 21 ALA B C 1
ATOM 1417 O O . ALA B 1 21 ? 14.922 4.125 -8.805 1 90.5 21 ALA B O 1
ATOM 1418 N N . ALA B 1 22 ? 16.516 3.082 -7.785 1 90.06 22 ALA B N 1
ATOM 1419 C CA . ALA B 1 22 ? 17.578 3.879 -8.406 1 90.06 22 ALA B CA 1
ATOM 1420 C C . ALA B 1 22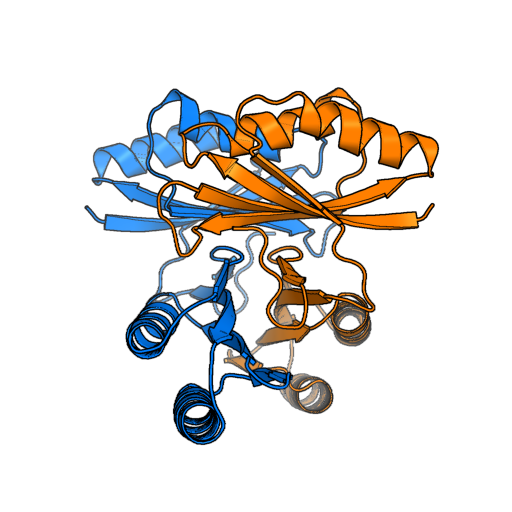 ? 17.609 3.656 -9.922 1 90.06 22 ALA B C 1
ATOM 1422 O O . ALA B 1 22 ? 17.922 4.574 -10.68 1 90.06 22 ALA B O 1
ATOM 1423 N N . LEU B 1 23 ? 17.328 2.475 -10.312 1 89.44 23 LEU B N 1
ATOM 1424 C CA . LEU B 1 23 ? 17.297 2.152 -11.742 1 89.44 23 LEU B CA 1
ATOM 1425 C C . LEU B 1 23 ? 16.344 3.068 -12.484 1 89.44 23 LEU B C 1
ATOM 1427 O O . LEU B 1 23 ? 16.656 3.555 -13.578 1 89.44 23 LEU B O 1
ATOM 1431 N N . PHE B 1 24 ? 15.211 3.352 -11.898 1 86.44 24 PHE B N 1
ATOM 1432 C CA . PHE B 1 24 ? 14.188 4.172 -12.547 1 86.44 24 PHE B CA 1
ATOM 1433 C C . PHE B 1 24 ? 14.586 5.645 -12.523 1 86.44 24 PHE B C 1
ATOM 1435 O O . PHE B 1 24 ? 14.352 6.371 -13.492 1 86.44 24 PHE B O 1
ATOM 1442 N N . SER B 1 25 ? 15.18 6.062 -11.469 1 83.12 25 SER B N 1
ATOM 1443 C CA . SER B 1 25 ? 15.578 7.461 -11.32 1 83.12 25 SER B CA 1
ATOM 1444 C C . SER B 1 25 ? 16.703 7.816 -12.297 1 83.12 25 SER B C 1
ATOM 1446 O O . SER B 1 25 ? 16.656 8.867 -12.938 1 83.12 25 SER B O 1
ATOM 1448 N N . ARG B 1 26 ? 17.688 7.062 -12.508 1 79.31 26 ARG B N 1
ATOM 1449 C CA . ARG B 1 26 ? 18.859 7.297 -13.336 1 79.31 26 ARG B CA 1
ATOM 1450 C C . ARG B 1 26 ? 18.5 7.367 -14.812 1 79.31 26 ARG B C 1
ATOM 1452 O O . ARG B 1 26 ? 19.078 8.156 -15.562 1 79.31 26 ARG B O 1
ATOM 1459 N N . ARG B 1 27 ? 17.484 6.715 -15.156 1 77.44 27 ARG B N 1
ATOM 1460 C CA . ARG B 1 27 ? 17.188 6.594 -16.578 1 77.44 27 ARG B CA 1
ATOM 1461 C C . ARG B 1 27 ? 16.016 7.488 -16.969 1 77.44 27 ARG B C 1
ATOM 1463 O O . ARG B 1 27 ? 15.664 7.578 -18.156 1 77.44 27 ARG B O 1
ATOM 1470 N N . GLY B 1 28 ? 15.508 8.133 -15.953 1 79.81 28 GLY B N 1
ATOM 1471 C CA . GLY B 1 28 ? 14.438 9.07 -16.219 1 79.81 28 GLY B CA 1
ATOM 1472 C C . GLY B 1 28 ? 13.117 8.391 -16.562 1 79.81 28 GLY B C 1
ATOM 1473 O O . GLY B 1 28 ? 12.32 8.922 -17.328 1 79.81 28 GLY B O 1
ATOM 1474 N N . TYR B 1 29 ? 13.016 7.125 -16.141 1 82.25 29 TYR B N 1
ATOM 1475 C CA . TYR B 1 29 ? 11.766 6.422 -16.375 1 82.25 29 TYR B CA 1
ATOM 1476 C C . TYR B 1 29 ? 10.656 6.957 -15.469 1 82.25 29 TYR B C 1
ATOM 1478 O O . TYR B 1 29 ? 10.914 7.328 -14.32 1 82.25 29 TYR B O 1
ATOM 1486 N N . ASN B 1 30 ? 9.539 6.965 -15.984 1 79.06 30 ASN B N 1
ATOM 1487 C CA . ASN B 1 30 ? 8.406 7.461 -15.219 1 79.06 30 ASN B CA 1
ATOM 1488 C C . ASN B 1 30 ? 7.781 6.363 -14.359 1 79.06 30 ASN B C 1
ATOM 1490 O O . ASN B 1 30 ? 7.141 5.449 -14.883 1 79.06 30 ASN B O 1
ATOM 1494 N N . ILE B 1 31 ? 7.953 6.434 -13.109 1 85.19 31 ILE B N 1
ATOM 1495 C CA . ILE B 1 31 ? 7.309 5.531 -12.156 1 85.19 31 ILE B CA 1
ATOM 1496 C C . ILE B 1 31 ? 6.004 6.148 -11.664 1 85.19 31 ILE B C 1
ATOM 1498 O O . ILE B 1 31 ? 5.992 7.266 -11.148 1 85.19 31 ILE B O 1
ATOM 1502 N N . ASP B 1 32 ? 5.031 5.461 -11.898 1 84.12 32 ASP B N 1
ATOM 1503 C CA . ASP B 1 32 ? 3.734 5.926 -11.414 1 84.12 32 ASP B CA 1
ATOM 1504 C C . ASP B 1 32 ? 3.527 5.543 -9.945 1 84.12 32 ASP B C 1
ATOM 1506 O O . ASP B 1 32 ? 2.926 6.301 -9.18 1 84.12 32 ASP B O 1
ATOM 1510 N N . SER B 1 33 ? 4.051 4.387 -9.578 1 87.44 33 SER B N 1
ATOM 1511 C CA . SER B 1 33 ? 3.949 3.916 -8.203 1 87.44 33 SER B CA 1
ATOM 1512 C C . SER B 1 33 ? 4.879 2.732 -7.949 1 87.44 33 SER B C 1
ATOM 1514 O O . SER B 1 33 ? 5.258 2.025 -8.883 1 87.44 33 SER B O 1
ATOM 1516 N N . ILE B 1 34 ? 5.223 2.576 -6.676 1 89.12 34 ILE B N 1
ATOM 1517 C CA . ILE B 1 34 ? 6.062 1.451 -6.281 1 89.12 34 ILE B CA 1
ATOM 1518 C C . ILE B 1 34 ? 5.656 0.97 -4.891 1 89.12 34 ILE B C 1
ATOM 1520 O O . ILE B 1 34 ? 5.363 1.78 -4.008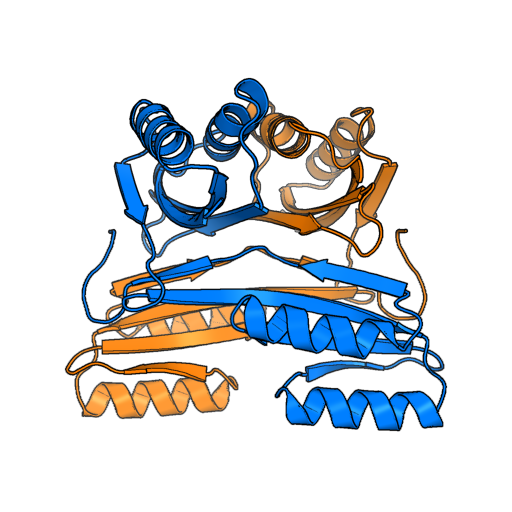 1 89.12 34 ILE B O 1
ATOM 1524 N N . THR B 1 35 ? 5.574 -0.271 -4.738 1 91.38 35 THR B N 1
ATOM 1525 C CA . THR B 1 35 ? 5.336 -0.893 -3.443 1 91.38 35 THR B CA 1
ATOM 1526 C C . THR B 1 35 ? 6.301 -2.053 -3.213 1 91.38 35 THR B C 1
ATOM 1528 O O . THR B 1 35 ? 6.746 -2.695 -4.168 1 91.38 35 THR B O 1
ATOM 1531 N N . ALA B 1 36 ? 6.574 -2.236 -1.948 1 90.44 36 ALA B N 1
ATOM 1532 C CA . ALA B 1 36 ? 7.402 -3.377 -1.562 1 90.44 36 ALA B CA 1
ATOM 1533 C C . ALA B 1 36 ? 6.875 -4.031 -0.29 1 90.44 36 ALA B C 1
ATOM 1535 O O . ALA B 1 36 ? 6.461 -3.342 0.645 1 90.44 36 ALA B O 1
ATOM 1536 N N . GLY B 1 37 ? 6.863 -5.336 -0.325 1 87.44 37 GLY B N 1
ATOM 1537 C CA . GLY B 1 37 ? 6.406 -6.059 0.853 1 87.44 37 GLY B CA 1
ATOM 1538 C C . GLY B 1 37 ? 6.93 -7.48 0.922 1 87.44 37 GLY B C 1
ATOM 1539 O O . GLY B 1 37 ? 7.316 -8.055 -0.097 1 87.44 37 GLY B O 1
ATOM 1540 N N . ILE B 1 38 ? 6.863 -7.961 2.051 1 84.75 38 ILE B N 1
ATOM 1541 C CA . ILE B 1 38 ? 7.363 -9.312 2.275 1 84.75 38 ILE B CA 1
ATOM 1542 C C . ILE B 1 38 ? 6.434 -10.32 1.614 1 84.75 38 ILE B C 1
ATOM 1544 O O . ILE B 1 38 ? 5.242 -10.055 1.43 1 84.75 38 ILE B O 1
ATOM 1548 N N . THR B 1 39 ? 6.988 -11.477 1.228 1 89.19 39 THR B N 1
ATOM 1549 C CA . THR B 1 39 ? 6.207 -12.586 0.704 1 89.19 39 THR B CA 1
ATOM 1550 C C . THR B 1 39 ? 6.02 -13.664 1.769 1 89.19 39 THR B C 1
ATOM 1552 O O . THR B 1 39 ? 6.363 -13.461 2.934 1 89.19 39 THR B O 1
ATOM 1555 N N . ASN B 1 40 ? 5.359 -14.711 1.386 1 85.75 40 ASN B N 1
ATOM 1556 C CA . ASN B 1 40 ? 5.215 -15.836 2.309 1 85.75 40 ASN B CA 1
ATOM 1557 C C . ASN B 1 40 ? 6.535 -16.578 2.506 1 85.75 40 ASN B C 1
ATOM 1559 O O . ASN B 1 40 ? 6.664 -17.391 3.418 1 85.75 40 ASN B O 1
ATOM 1563 N N . ASP B 1 41 ? 7.512 -16.375 1.663 1 88.38 41 ASP B N 1
ATOM 1564 C CA . ASP B 1 41 ? 8.891 -16.844 1.822 1 88.38 41 ASP B CA 1
ATOM 1565 C C . ASP B 1 41 ? 9.805 -15.695 2.256 1 88.38 41 ASP B C 1
ATOM 1567 O O . ASP B 1 41 ? 10.078 -14.781 1.478 1 88.38 41 ASP B O 1
ATOM 1571 N N . PRO B 1 42 ? 10.32 -15.773 3.463 1 87.06 42 PRO B N 1
ATOM 1572 C CA . PRO B 1 42 ? 11.086 -14.656 4.012 1 87.06 42 PRO B CA 1
ATOM 1573 C C . PRO B 1 42 ? 12.375 -14.383 3.234 1 87.06 42 PRO B C 1
ATOM 1575 O O . PRO B 1 42 ? 13.023 -13.359 3.447 1 87.06 42 PRO B O 1
ATOM 1578 N N . LYS B 1 43 ? 12.719 -15.25 2.322 1 91.94 43 LYS B N 1
ATOM 1579 C CA . LYS B 1 43 ? 13.922 -15.07 1.513 1 91.94 43 LYS B CA 1
ATOM 1580 C C . LYS B 1 43 ? 13.688 -14.047 0.404 1 91.94 43 LYS B C 1
ATOM 1582 O O . LYS B 1 43 ? 14.641 -13.555 -0.203 1 91.94 43 LYS B O 1
ATOM 1587 N N . TYR B 1 44 ? 12.375 -13.703 0.237 1 92.94 44 TYR B N 1
ATOM 1588 C CA . TYR B 1 44 ? 12.062 -12.883 -0.926 1 92.94 44 TYR B CA 1
ATOM 1589 C C . TYR B 1 44 ? 11.141 -11.727 -0.546 1 92.94 44 TYR B C 1
ATOM 1591 O O . TYR B 1 44 ? 10.383 -11.828 0.422 1 92.94 44 TYR B O 1
ATOM 1599 N N . THR B 1 45 ? 11.289 -10.68 -1.241 1 91.88 45 THR B N 1
ATOM 1600 C CA . THR B 1 45 ? 10.414 -9.516 -1.222 1 91.88 45 THR B CA 1
ATOM 1601 C C . THR B 1 45 ? 9.758 -9.312 -2.584 1 91.88 45 THR B C 1
ATOM 1603 O O . THR B 1 45 ? 10.359 -9.609 -3.619 1 91.88 45 THR B O 1
ATOM 1606 N N . ARG B 1 46 ? 8.578 -8.914 -2.523 1 93.94 46 ARG B N 1
ATOM 1607 C CA . ARG B 1 46 ? 7.906 -8.562 -3.768 1 93.94 46 ARG B CA 1
ATOM 1608 C C . ARG B 1 46 ? 7.887 -7.047 -3.967 1 93.94 46 ARG B C 1
ATOM 1610 O O . ARG B 1 46 ? 7.484 -6.301 -3.072 1 93.94 46 ARG B O 1
ATOM 1617 N N . ILE B 1 47 ? 8.352 -6.609 -5.059 1 93.88 47 ILE B N 1
ATOM 1618 C CA . ILE B 1 47 ? 8.234 -5.211 -5.465 1 93.88 47 ILE B CA 1
ATOM 1619 C C . ILE B 1 47 ? 7.285 -5.094 -6.652 1 93.88 47 ILE B C 1
ATOM 1621 O O . ILE B 1 47 ? 7.391 -5.848 -7.621 1 93.88 47 ILE B O 1
ATOM 1625 N N . THR B 1 48 ? 6.324 -4.258 -6.574 1 95 48 THR B N 1
ATOM 1626 C CA . THR B 1 48 ? 5.426 -3.959 -7.684 1 95 48 THR B CA 1
ATOM 1627 C C . THR B 1 48 ? 5.629 -2.529 -8.18 1 95 48 THR B C 1
ATOM 1629 O O . THR B 1 48 ? 5.621 -1.586 -7.383 1 95 48 THR B O 1
ATOM 1632 N N . VAL B 1 49 ? 5.793 -2.41 -9.484 1 93.31 49 VAL B N 1
ATOM 1633 C CA . VAL B 1 49 ? 6.055 -1.098 -10.07 1 93.31 49 VAL B CA 1
ATOM 1634 C C . VAL B 1 49 ? 5.082 -0.834 -11.211 1 93.31 49 VAL B C 1
ATOM 1636 O O . VAL B 1 49 ? 4.953 -1.653 -12.125 1 93.31 49 VAL B O 1
ATOM 1639 N N . ALA B 1 50 ? 4.406 0.25 -11.117 1 93.31 50 ALA B N 1
ATOM 1640 C CA . ALA B 1 50 ? 3.652 0.753 -12.266 1 93.31 50 ALA B CA 1
ATOM 1641 C C . ALA B 1 50 ? 4.465 1.782 -13.047 1 93.31 50 ALA B C 1
ATOM 1643 O O . ALA B 1 50 ? 4.938 2.768 -12.477 1 93.31 50 ALA B O 1
ATOM 1644 N N . VAL B 1 51 ? 4.633 1.527 -14.273 1 92.31 51 VAL B N 1
ATOM 1645 C CA . VAL B 1 51 ? 5.469 2.398 -15.094 1 92.31 51 VAL B CA 1
ATOM 1646 C C . VAL B 1 51 ? 4.75 2.73 -16.406 1 92.31 51 VAL B C 1
ATOM 1648 O O . VAL B 1 51 ? 3.98 1.917 -16.922 1 92.31 51 VAL B O 1
ATOM 1651 N N . SER B 1 52 ? 5.059 3.912 -16.828 1 92.25 52 SER B N 1
ATOM 1652 C CA . SER B 1 52 ? 4.453 4.371 -18.078 1 92.25 52 SER B CA 1
ATOM 1653 C C . SER B 1 52 ? 5.516 4.715 -19.109 1 92.25 52 SER B C 1
ATOM 1655 O O . SER B 1 52 ? 6.609 5.16 -18.766 1 92.25 52 SER B O 1
ATOM 1657 N N . GLY B 1 53 ? 5.234 4.504 -20.375 1 91.81 53 GLY B N 1
ATOM 1658 C CA . GLY B 1 53 ? 6.117 4.805 -21.484 1 91.81 53 GLY B CA 1
ATOM 1659 C C . GLY B 1 53 ? 5.68 4.156 -22.781 1 91.81 53 GLY B C 1
ATOM 1660 O O . GLY B 1 53 ? 4.652 3.477 -22.828 1 91.81 53 GLY B O 1
ATOM 1661 N N . ASP B 1 54 ? 6.348 4.523 -23.75 1 93.69 54 ASP B N 1
ATOM 1662 C CA . ASP B 1 54 ? 6.082 3.818 -25 1 93.69 54 ASP B CA 1
ATOM 1663 C C . ASP B 1 54 ? 6.664 2.406 -24.969 1 93.69 54 ASP B C 1
ATOM 1665 O O . ASP B 1 54 ? 7.316 2.02 -24 1 93.69 54 ASP B O 1
ATOM 1669 N N . ASN B 1 55 ? 6.367 1.611 -25.984 1 93.5 55 ASN B N 1
ATOM 1670 C CA . ASN B 1 55 ? 6.766 0.207 -26 1 93.5 55 ASN B CA 1
ATOM 1671 C C . ASN B 1 55 ? 8.281 0.05 -25.906 1 93.5 55 ASN B C 1
ATOM 1673 O O . ASN B 1 55 ? 8.766 -0.863 -25.234 1 93.5 55 ASN B O 1
ATOM 1677 N N . GLN B 1 56 ? 8.945 0.852 -26.531 1 93.81 56 GLN B N 1
ATOM 1678 C CA . GLN B 1 56 ? 10.398 0.775 -26.5 1 93.81 56 GLN B CA 1
ATOM 1679 C C . GLN B 1 56 ? 10.938 1.034 -25.094 1 93.81 56 GLN B C 1
ATOM 1681 O O . GLN B 1 56 ? 11.781 0.283 -24.609 1 93.81 56 GLN B O 1
ATOM 1686 N N . ILE B 1 57 ? 10.43 2.07 -24.5 1 92.31 57 ILE B N 1
ATOM 1687 C CA . ILE B 1 57 ? 10.852 2.438 -23.156 1 92.31 57 ILE B CA 1
ATOM 1688 C C . ILE B 1 57 ? 10.492 1.318 -22.188 1 92.31 57 ILE B C 1
ATOM 1690 O O . ILE B 1 57 ? 11.305 0.95 -21.328 1 92.31 57 ILE B O 1
ATOM 1694 N N . LEU B 1 58 ? 9.352 0.803 -22.281 1 93.56 58 LEU B N 1
ATOM 1695 C CA . LEU B 1 58 ? 8.875 -0.243 -21.375 1 93.56 58 LEU B CA 1
ATOM 1696 C C . LEU B 1 58 ? 9.727 -1.502 -21.516 1 93.56 58 LEU B C 1
ATOM 1698 O O . LEU B 1 58 ? 10.023 -2.16 -20.516 1 93.56 58 LEU B O 1
ATOM 1702 N N . GLU B 1 59 ? 10.078 -1.814 -22.688 1 93.81 59 GLU B N 1
ATOM 1703 C CA . GLU B 1 59 ? 10.961 -2.951 -22.922 1 93.81 59 GLU B CA 1
ATOM 1704 C C . GLU B 1 59 ? 12.336 -2.711 -22.312 1 93.81 59 GLU B C 1
ATOM 1706 O O . GLU B 1 59 ? 12.938 -3.625 -21.734 1 93.81 59 GLU B O 1
ATOM 1711 N N . GLN B 1 60 ? 12.82 -1.506 -22.469 1 94.25 60 GLN B N 1
ATOM 1712 C CA . GLN B 1 60 ? 14.102 -1.141 -21.875 1 94.25 60 GLN B CA 1
ATOM 1713 C C . GLN B 1 60 ? 14.062 -1.268 -20.359 1 94.25 60 GLN B C 1
ATOM 1715 O O . GLN B 1 60 ? 15.031 -1.732 -19.75 1 94.25 60 GLN B O 1
ATOM 1720 N N . ILE B 1 61 ? 13 -0.85 -19.781 1 93.19 61 ILE B N 1
ATOM 1721 C CA . ILE B 1 61 ? 12.82 -0.936 -18.344 1 93.19 61 ILE B CA 1
ATOM 1722 C C . ILE B 1 61 ? 12.914 -2.393 -17.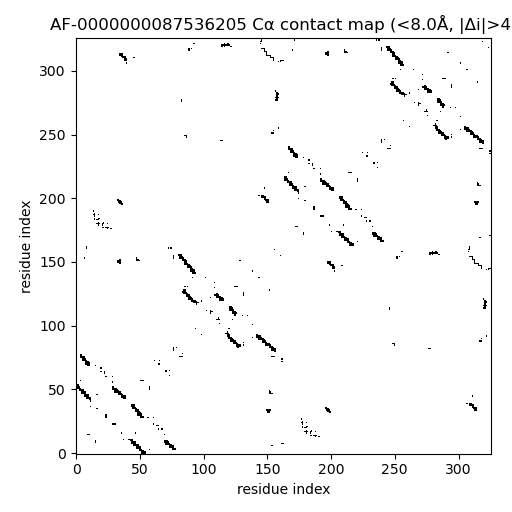891 1 93.19 61 ILE B C 1
ATOM 1724 O O . ILE B 1 61 ? 13.648 -2.719 -16.953 1 93.19 61 ILE B O 1
ATOM 1728 N N . ARG B 1 62 ? 12.219 -3.229 -18.562 1 94.44 62 ARG B N 1
ATOM 1729 C CA . ARG B 1 62 ? 12.234 -4.652 -18.234 1 94.44 62 ARG B CA 1
ATOM 1730 C C . ARG B 1 62 ? 13.648 -5.219 -18.344 1 94.44 62 ARG B C 1
ATOM 1732 O O . ARG B 1 62 ? 14.086 -5.957 -17.453 1 94.44 62 ARG B O 1
ATOM 1739 N N . ASN B 1 63 ? 14.32 -4.832 -19.375 1 95.25 63 ASN B N 1
ATOM 1740 C CA . ASN B 1 63 ? 15.672 -5.328 -19.609 1 95.25 63 ASN B CA 1
ATOM 1741 C C . ASN B 1 63 ? 16.625 -4.867 -18.516 1 95.25 63 ASN B C 1
ATOM 1743 O O . ASN B 1 63 ? 17.484 -5.633 -18.062 1 95.25 63 ASN B O 1
ATOM 1747 N N . GLN B 1 64 ? 16.516 -3.641 -18.141 1 94.75 64 GLN B N 1
ATOM 1748 C CA . GLN B 1 64 ? 17.406 -3.09 -17.125 1 94.75 64 GLN B CA 1
ATOM 1749 C C . GLN B 1 64 ? 17.156 -3.756 -15.766 1 94.75 64 GLN B C 1
ATOM 1751 O O . GLN B 1 64 ? 18.109 -4.043 -15.031 1 94.75 64 GLN B O 1
ATOM 1756 N N . ILE B 1 65 ? 15.898 -4.02 -15.453 1 94.81 65 ILE B N 1
ATOM 1757 C CA . ILE B 1 65 ? 15.555 -4.664 -14.188 1 94.81 65 ILE B CA 1
ATOM 1758 C C . ILE B 1 65 ? 16.094 -6.09 -14.172 1 94.81 65 ILE B C 1
ATOM 1760 O O . ILE B 1 65 ? 16.609 -6.555 -13.148 1 94.81 65 ILE B O 1
ATOM 1764 N N . ALA B 1 66 ? 16.031 -6.711 -15.312 1 95.38 66 ALA B N 1
ATOM 1765 C CA . ALA B 1 66 ? 16.453 -8.109 -15.43 1 95.38 66 ALA B CA 1
ATOM 1766 C C . ALA B 1 66 ? 17.953 -8.25 -15.203 1 95.38 66 ALA B C 1
ATOM 1768 O O . ALA B 1 66 ? 18.438 -9.344 -14.898 1 95.38 66 ALA B O 1
ATOM 1769 N N . LYS B 1 67 ? 18.656 -7.211 -15.297 1 95 67 LYS B N 1
ATOM 1770 C CA . LYS B 1 67 ? 20.094 -7.242 -15.141 1 95 67 LYS B CA 1
ATOM 1771 C C . LYS B 1 67 ? 20.5 -7.191 -13.664 1 95 67 LYS B C 1
ATOM 1773 O O . LYS B 1 67 ? 21.641 -7.461 -13.312 1 95 67 LYS B O 1
ATOM 1778 N N . LEU B 1 68 ? 19.609 -6.824 -12.828 1 94.75 68 LEU B N 1
ATOM 1779 C CA . LEU B 1 68 ? 19.891 -6.797 -11.398 1 94.75 68 LEU B CA 1
ATOM 1780 C C . LEU B 1 68 ? 19.969 -8.211 -10.836 1 94.75 68 LEU B C 1
ATOM 1782 O O . LEU B 1 68 ? 19.031 -8.992 -10.969 1 94.75 68 LEU B O 1
ATOM 1786 N N . VAL B 1 69 ? 20.984 -8.508 -10.148 1 95.12 69 VAL B N 1
ATOM 1787 C CA . VAL B 1 69 ? 21.266 -9.859 -9.695 1 95.12 69 VAL B CA 1
ATOM 1788 C C . VAL B 1 69 ? 20.25 -10.273 -8.625 1 95.12 69 VAL B C 1
ATOM 1790 O O . VAL B 1 69 ? 19.953 -11.461 -8.461 1 95.12 69 VAL B O 1
ATOM 1793 N N . GLU B 1 70 ? 19.688 -9.312 -7.961 1 95.12 70 GLU B N 1
ATOM 1794 C CA . GLU B 1 70 ? 18.781 -9.586 -6.852 1 95.12 70 GLU B CA 1
ATOM 1795 C C . GLU B 1 70 ? 17.375 -9.914 -7.359 1 95.12 70 GLU B C 1
ATOM 1797 O O . GLU B 1 70 ? 16.531 -10.391 -6.598 1 95.12 70 GLU B O 1
ATOM 1802 N N . VAL B 1 71 ? 17.141 -9.648 -8.641 1 96.56 71 VAL B N 1
ATOM 1803 C CA . VAL B 1 71 ? 15.828 -9.898 -9.219 1 96.56 71 VAL B CA 1
ATOM 1804 C C . VAL B 1 71 ? 15.734 -11.344 -9.688 1 96.56 71 VAL B C 1
ATOM 1806 O O . VAL B 1 71 ? 16.516 -11.773 -10.539 1 96.56 71 VAL B O 1
ATOM 1809 N N . ARG B 1 72 ? 14.789 -12.078 -9.18 1 96.38 72 ARG B N 1
ATOM 1810 C CA . ARG B 1 72 ? 14.648 -13.492 -9.484 1 96.38 72 ARG B CA 1
ATOM 1811 C C . ARG B 1 72 ? 13.617 -13.719 -10.578 1 96.38 72 ARG B C 1
ATOM 1813 O O . ARG B 1 72 ? 13.773 -14.609 -11.422 1 96.38 72 ARG B O 1
ATOM 1820 N N . LYS B 1 73 ? 12.609 -12.992 -10.508 1 96 73 LYS B N 1
ATOM 1821 C CA . LYS B 1 73 ? 11.516 -13.109 -11.477 1 96 73 LYS B CA 1
ATOM 1822 C C . LYS B 1 73 ? 10.891 -11.75 -11.766 1 96 73 LYS B C 1
ATOM 1824 O O . LYS B 1 73 ? 10.844 -10.883 -10.891 1 96 73 LYS B O 1
ATOM 1829 N N . ILE B 1 74 ? 10.453 -11.578 -12.953 1 96.5 74 ILE B N 1
ATOM 1830 C CA . ILE B 1 74 ? 9.703 -10.406 -13.391 1 96.5 74 ILE B CA 1
ATOM 1831 C C . ILE B 1 74 ? 8.453 -10.844 -14.141 1 96.5 74 ILE B C 1
ATOM 1833 O O . ILE B 1 74 ? 8.539 -11.578 -15.133 1 96.5 74 ILE B O 1
ATOM 1837 N N . VAL B 1 75 ? 7.336 -10.328 -13.703 1 95.62 75 VAL B N 1
ATOM 1838 C CA . VAL B 1 75 ? 6.082 -10.648 -14.375 1 95.62 75 VAL B CA 1
ATOM 1839 C C . VAL B 1 75 ? 5.258 -9.383 -14.57 1 95.62 75 VAL B C 1
ATOM 1841 O O . VAL B 1 75 ? 5.18 -8.539 -13.672 1 95.62 75 VAL B O 1
ATOM 1844 N N . GLU B 1 76 ? 4.715 -9.273 -15.734 1 95.69 76 GLU B N 1
ATOM 1845 C CA . GLU B 1 76 ? 3.754 -8.195 -15.953 1 95.69 76 GLU B CA 1
ATOM 1846 C C . GLU B 1 76 ? 2.359 -8.586 -15.477 1 95.69 76 GLU B C 1
ATOM 1848 O O . GLU B 1 76 ? 1.859 -9.656 -15.828 1 95.69 76 GLU B O 1
ATOM 1853 N N . LEU B 1 77 ? 1.812 -7.762 -14.672 1 96.25 77 LEU B N 1
ATOM 1854 C CA . LEU B 1 77 ? 0.454 -8 -14.188 1 96.25 77 LEU B CA 1
ATOM 1855 C C . LEU B 1 77 ? -0.57 -7.371 -15.133 1 96.25 77 LEU B C 1
ATOM 1857 O O . LEU B 1 77 ? -1.001 -6.234 -14.914 1 96.25 77 LEU B O 1
ATOM 1861 N N . GLU B 1 78 ? -1.001 -8.164 -15.992 1 93.75 78 GLU B N 1
ATOM 1862 C CA . GLU B 1 78 ? -2.006 -7.691 -16.938 1 93.75 78 GLU B CA 1
ATOM 1863 C C . GLU B 1 78 ? -3.393 -7.664 -16.297 1 93.75 78 GLU B C 1
ATOM 1865 O O . GLU B 1 78 ? -3.752 -8.562 -15.539 1 93.75 78 GLU B O 1
ATOM 1870 N N . ASN B 1 79 ? -4.141 -6.695 -16.656 1 88.75 79 ASN B N 1
ATOM 1871 C CA . ASN B 1 79 ? -5.453 -6.469 -16.047 1 88.75 79 ASN B CA 1
ATOM 1872 C C . ASN B 1 79 ? -6.344 -7.699 -16.172 1 88.75 79 ASN B C 1
ATOM 1874 O O . ASN B 1 79 ? -7.09 -8.023 -15.242 1 88.75 79 ASN B O 1
ATOM 1878 N N . SER B 1 80 ? -6.289 -8.391 -17.266 1 90.62 80 SER B N 1
ATOM 1879 C CA . SER B 1 80 ? -7.176 -9.523 -17.531 1 90.62 80 SER B CA 1
ATOM 1880 C C . SER B 1 80 ? -6.734 -10.75 -16.75 1 90.62 80 SER B C 1
ATOM 1882 O O . SER B 1 80 ? -7.531 -11.664 -16.516 1 90.62 80 SER B O 1
ATOM 1884 N N . HIS B 1 81 ? -5.488 -10.789 -16.25 1 94.31 81 HIS B N 1
ATOM 1885 C CA . HIS B 1 81 ? -4.977 -12.023 -15.664 1 94.31 81 HIS B CA 1
ATOM 1886 C C . HIS B 1 81 ? -4.434 -11.781 -14.266 1 94.31 81 HIS B C 1
ATOM 1888 O O . HIS B 1 81 ? -3.68 -12.602 -13.734 1 94.31 81 HIS B O 1
ATOM 1894 N N . SER B 1 82 ? -4.758 -10.641 -13.766 1 96.75 82 SER B N 1
ATOM 1895 C CA . SER B 1 82 ? -4.273 -10.32 -12.422 1 96.75 82 SER B CA 1
ATOM 1896 C C . SER B 1 82 ? -5.281 -9.477 -11.656 1 96.75 82 SER B C 1
ATOM 1898 O O . SER B 1 82 ? -6.223 -8.938 -12.242 1 96.75 82 SER B O 1
ATOM 1900 N N . VAL B 1 83 ? -5.176 -9.508 -10.445 1 96.81 83 VAL B N 1
ATOM 1901 C CA . VAL B 1 83 ? -5.879 -8.578 -9.562 1 96.81 83 VAL B CA 1
ATOM 1902 C C . VAL B 1 83 ? -4.902 -7.539 -9.016 1 96.81 83 VAL B C 1
ATOM 1904 O O . VAL B 1 83 ? -3.947 -7.883 -8.32 1 96.81 83 VAL B O 1
ATOM 1907 N N . CYS B 1 84 ? -5.094 -6.281 -9.375 1 97.25 84 CYS B N 1
ATOM 1908 C CA . CYS B 1 84 ? -4.289 -5.172 -8.883 1 97.25 84 CYS B CA 1
ATOM 1909 C C . CYS B 1 84 ? -5.121 -4.242 -8.008 1 97.25 84 CYS B C 1
ATOM 1911 O O . CYS B 1 84 ? -6.25 -3.898 -8.367 1 97.25 84 CYS B O 1
ATOM 1913 N N . ARG B 1 85 ? -4.562 -3.936 -6.859 1 97.38 85 ARG B N 1
ATOM 1914 C CA . ARG B 1 85 ? -5.273 -3.121 -5.879 1 97.38 85 ARG B CA 1
ATOM 1915 C C . ARG B 1 85 ? -4.359 -2.059 -5.281 1 97.38 85 ARG B C 1
ATOM 1917 O O . ARG B 1 85 ? -3.145 -2.248 -5.207 1 97.38 85 ARG B O 1
ATOM 1924 N N . GLU B 1 86 ? -4.918 -1.036 -4.965 1 96.69 86 GLU B N 1
ATOM 1925 C CA . GLU B 1 86 ? -4.27 0.069 -4.262 1 96.69 86 GLU B CA 1
ATOM 1926 C C . GLU B 1 86 ? -5.133 0.573 -3.111 1 96.69 86 GLU B C 1
ATOM 1928 O O . GLU B 1 86 ? -6.355 0.413 -3.129 1 96.69 86 GLU B O 1
ATOM 1933 N N . LEU B 1 87 ? -4.5 1.036 -2.092 1 97.5 87 LEU B N 1
ATOM 1934 C CA . LEU B 1 87 ? -5.191 1.617 -0.944 1 97.5 87 LEU B CA 1
ATOM 1935 C C . LEU B 1 87 ? -4.953 3.121 -0.874 1 97.5 87 LEU B C 1
ATOM 1937 O O . LEU B 1 87 ? -3.83 3.588 -1.077 1 97.5 87 LEU B O 1
ATOM 1941 N N . VAL B 1 88 ? -6.023 3.881 -0.602 1 97.19 88 VAL B N 1
ATOM 1942 C CA . VAL B 1 88 ? -5.898 5.324 -0.418 1 97.19 88 VAL B CA 1
ATOM 1943 C C . VAL B 1 88 ? -6.59 5.742 0.878 1 97.19 88 VAL B C 1
ATOM 1945 O O . VAL B 1 88 ? -7.617 5.172 1.255 1 97.19 88 VAL B O 1
ATOM 1948 N N . LEU B 1 89 ? -5.992 6.625 1.601 1 97.44 89 LEU B N 1
ATOM 1949 C CA . LEU B 1 89 ? -6.617 7.387 2.676 1 97.44 89 LEU B CA 1
ATOM 1950 C C . LEU B 1 89 ? -6.801 8.844 2.273 1 97.44 89 LEU B C 1
ATOM 1952 O O . LEU B 1 89 ? -5.863 9.484 1.798 1 97.44 89 LEU B O 1
ATOM 1956 N N . VAL B 1 90 ? -7.969 9.312 2.451 1 97.25 90 VAL B N 1
ATOM 1957 C CA . VAL B 1 90 ? -8.242 10.711 2.105 1 97.25 90 VAL B CA 1
ATOM 1958 C C . VAL B 1 90 ? -8.922 11.406 3.279 1 97.25 90 VAL B C 1
ATOM 1960 O O . VAL B 1 90 ? -9.938 10.93 3.795 1 97.25 90 VAL B O 1
ATOM 1963 N N . LYS B 1 91 ? -8.297 12.469 3.697 1 97.19 91 LYS B N 1
ATOM 1964 C CA . LYS B 1 91 ? -8.82 13.328 4.758 1 97.19 91 LYS B CA 1
ATOM 1965 C C . LYS B 1 91 ? -9.438 14.602 4.188 1 97.19 91 LYS B C 1
ATOM 1967 O O . LYS B 1 91 ? -8.766 15.352 3.479 1 97.19 91 LYS B O 1
ATOM 1972 N N . VAL B 1 92 ? -10.703 14.836 4.566 1 97.81 92 VAL B N 1
ATOM 1973 C CA . VAL B 1 92 ? -11.43 15.953 3.977 1 97.81 92 VAL B CA 1
ATOM 1974 C C . VAL B 1 92 ? -11.992 16.844 5.082 1 97.81 92 VAL B C 1
ATOM 1976 O O . VAL B 1 92 ? -12.461 16.359 6.109 1 97.81 92 VAL B O 1
ATOM 1979 N N . MET B 1 93 ? -11.812 18.094 4.82 1 97.69 93 MET B N 1
ATOM 1980 C CA . MET B 1 93 ? -12.547 19.047 5.652 1 97.69 93 MET B CA 1
ATOM 1981 C C . MET B 1 93 ? -14.039 19.016 5.32 1 97.69 93 MET B C 1
ATOM 1983 O O . MET B 1 93 ? -14.422 19.047 4.148 1 97.69 93 MET B O 1
ATOM 1987 N N . ALA B 1 94 ? -14.812 18.953 6.363 1 97.19 94 ALA B N 1
ATOM 1988 C CA . ALA B 1 94 ? -16.25 18.828 6.078 1 97.19 94 ALA B CA 1
ATOM 1989 C C . ALA B 1 94 ? -17.078 19.281 7.266 1 97.19 94 ALA B C 1
ATOM 1991 O O . ALA B 1 94 ? -16.781 18.938 8.414 1 97.19 94 ALA B O 1
ATOM 1992 N N . ASP B 1 95 ? -18.109 20.062 6.945 1 97.06 95 ASP B N 1
ATOM 1993 C CA . ASP B 1 95 ? -19.125 20.344 7.953 1 97.06 95 ASP B CA 1
ATOM 1994 C C . ASP B 1 95 ? -20.172 19.219 7.992 1 97.06 95 ASP B C 1
ATOM 1996 O O . ASP B 1 95 ? -20 18.172 7.355 1 97.06 95 ASP B O 1
ATOM 2000 N N . LYS B 1 96 ? -21.172 19.453 8.789 1 96.62 96 LYS B N 1
ATOM 2001 C CA . LYS B 1 96 ? -22.156 18.391 9.016 1 96.62 96 LYS B CA 1
ATOM 2002 C C . LYS B 1 96 ? -22.812 17.969 7.711 1 96.62 96 LYS B C 1
ATOM 2004 O O . LYS B 1 96 ? -22.938 16.766 7.434 1 96.62 96 LYS B O 1
ATOM 2009 N N . LYS B 1 97 ? -23.234 18.891 6.992 1 97.31 97 LYS B N 1
ATOM 2010 C CA . LYS B 1 97 ? -23.906 18.594 5.73 1 97.31 97 LYS B CA 1
ATOM 2011 C C . LYS B 1 97 ? -22.953 17.891 4.758 1 97.31 97 LYS B C 1
ATOM 2013 O O . LYS B 1 97 ? -23.328 16.906 4.133 1 97.31 97 LYS B O 1
ATOM 2018 N N . GLU B 1 98 ? -21.812 18.406 4.602 1 97.88 98 GLU B N 1
ATOM 2019 C CA . GLU B 1 98 ? -20.797 17.844 3.709 1 97.88 98 GLU B CA 1
ATOM 2020 C C . GLU B 1 98 ? -20.438 16.422 4.129 1 97.88 98 GLU B C 1
ATOM 2022 O O . GLU B 1 98 ? -20.188 15.555 3.281 1 97.88 98 GLU B O 1
ATOM 2027 N N . LYS B 1 99 ? -20.391 16.219 5.43 1 98 99 LYS B N 1
ATOM 2028 C CA . LYS B 1 99 ? -20.078 14.875 5.922 1 98 99 LYS B CA 1
ATOM 2029 C C . LYS B 1 99 ? -21.094 13.859 5.426 1 98 99 LYS B C 1
ATOM 2031 O O . LYS B 1 99 ? -20.734 12.742 5.043 1 98 99 LYS B O 1
ATOM 2036 N N . GLN B 1 100 ? -22.281 14.25 5.465 1 97.94 100 GLN B N 1
ATOM 2037 C CA . GLN B 1 100 ? -23.344 13.352 5 1 97.94 100 GLN B CA 1
ATOM 2038 C C . GLN B 1 100 ? -23.188 13.039 3.514 1 97.94 100 GLN B C 1
ATOM 2040 O O . GLN B 1 100 ? -23.359 11.898 3.092 1 97.94 100 GLN B O 1
ATOM 2045 N N . GLU B 1 101 ? -22.875 14.062 2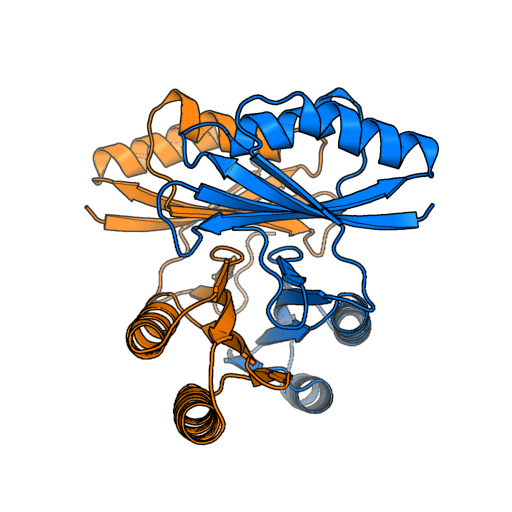.789 1 98.25 101 GLU B N 1
ATOM 2046 C CA . GLU B 1 101 ? -22.656 13.883 1.356 1 98.25 101 GLU B CA 1
ATOM 2047 C C . GLU B 1 101 ? -21.469 12.961 1.091 1 98.25 101 GLU B C 1
ATOM 2049 O O . GLU B 1 101 ? -21.547 12.078 0.238 1 98.25 101 GLU B O 1
ATOM 2054 N N . ILE B 1 102 ? -20.453 13.18 1.803 1 98.31 102 ILE B N 1
ATOM 2055 C CA . ILE B 1 102 ? -19.234 12.414 1.632 1 98.31 102 ILE B CA 1
ATOM 2056 C C . ILE B 1 102 ? -19.469 10.953 2.023 1 98.31 102 ILE B C 1
ATOM 2058 O O . ILE B 1 102 ? -18.984 10.039 1.354 1 98.31 102 ILE B O 1
ATOM 2062 N N . ILE B 1 103 ? -20.188 10.758 3.1 1 98.31 103 ILE B N 1
ATOM 2063 C CA . ILE B 1 103 ? -20.5 9.406 3.561 1 98.31 103 ILE B CA 1
ATOM 2064 C C . ILE B 1 103 ? -21.312 8.68 2.496 1 98.31 103 ILE B C 1
ATOM 2066 O O . ILE B 1 103 ? -21.094 7.492 2.242 1 98.31 103 ILE B O 1
ATOM 2070 N N . ALA B 1 104 ? -22.203 9.414 1.887 1 98.38 104 ALA B N 1
ATOM 2071 C CA . ALA B 1 104 ? -23 8.82 0.813 1 98.38 104 ALA B CA 1
ATOM 2072 C C . ALA B 1 104 ? -22.125 8.383 -0.35 1 98.38 104 ALA B C 1
ATOM 2074 O O . ALA B 1 104 ? -22.297 7.293 -0.898 1 98.38 104 ALA B O 1
ATOM 2075 N N . ILE B 1 105 ? -21.203 9.195 -0.71 1 98.31 105 ILE B N 1
ATOM 2076 C CA . ILE B 1 105 ? -20.266 8.867 -1.774 1 98.31 105 ILE B CA 1
ATOM 2077 C C . ILE B 1 105 ? -19.438 7.645 -1.376 1 98.31 105 ILE B C 1
ATOM 2079 O O . ILE B 1 105 ? -19.25 6.73 -2.18 1 98.31 105 ILE B O 1
ATOM 2083 N N . ALA B 1 106 ? -18.922 7.629 -0.118 1 98.38 106 ALA B N 1
ATOM 2084 C CA . ALA B 1 106 ? -18.125 6.52 0.403 1 98.38 106 ALA B CA 1
ATOM 2085 C C . ALA B 1 106 ? -18.906 5.207 0.318 1 98.38 106 ALA B C 1
ATOM 2087 O O . ALA B 1 106 ? -18.344 4.172 -0.052 1 98.38 106 ALA B O 1
ATOM 2088 N N . ASP B 1 107 ? -20.156 5.312 0.602 1 98.12 107 ASP B N 1
ATOM 2089 C CA . ASP B 1 107 ? -21 4.121 0.556 1 98.12 107 ASP B CA 1
ATOM 2090 C C . ASP B 1 107 ? -21.125 3.588 -0.869 1 98.12 107 ASP B C 1
ATOM 2092 O O . ASP B 1 107 ? -21.047 2.377 -1.091 1 98.12 107 ASP B O 1
ATOM 2096 N N . ILE B 1 108 ? -21.25 4.41 -1.767 1 98.12 108 ILE B N 1
ATOM 2097 C CA . ILE B 1 108 ? -21.375 4.043 -3.172 1 98.12 108 ILE B CA 1
ATOM 2098 C C . ILE B 1 108 ? -20.125 3.303 -3.637 1 98.12 108 ILE B C 1
ATOM 2100 O O . ILE B 1 108 ? -20.219 2.314 -4.367 1 98.12 108 ILE B O 1
ATOM 2104 N N . PHE B 1 109 ? -19.062 3.729 -3.18 1 98.25 109 PHE B N 1
ATOM 2105 C CA . PHE B 1 109 ? -17.781 3.166 -3.594 1 98.25 109 PHE B CA 1
ATOM 2106 C C . PHE B 1 109 ? -17.375 2.016 -2.682 1 98.25 109 PHE B C 1
ATOM 2108 O O . PHE B 1 109 ? -16.344 1.376 -2.902 1 98.25 109 PHE B O 1
ATOM 2115 N N . ARG B 1 110 ? -18.094 1.772 -1.622 1 97.06 110 ARG B N 1
ATOM 2116 C CA . ARG B 1 110 ? -17.781 0.771 -0.607 1 97.06 110 ARG B CA 1
ATOM 2117 C C . ARG B 1 110 ? -16.5 1.122 0.135 1 97.06 110 ARG B C 1
ATOM 2119 O O . ARG B 1 110 ? -15.648 0.255 0.364 1 97.06 110 ARG B O 1
ATOM 2126 N N . ALA B 1 111 ? -16.344 2.434 0.325 1 98.12 111 ALA B N 1
ATOM 2127 C CA . ALA B 1 111 ? -15.242 2.951 1.128 1 98.12 111 ALA B CA 1
ATOM 2128 C C . ALA B 1 111 ? -15.594 2.943 2.613 1 98.12 111 ALA B C 1
ATOM 2130 O O . ALA B 1 111 ? -16.75 2.719 2.984 1 98.12 111 ALA B O 1
ATOM 2131 N N . LYS B 1 112 ? -14.602 3.113 3.422 1 97.62 112 LYS B N 1
ATOM 2132 C CA . LYS B 1 112 ? -14.773 3.076 4.871 1 97.62 112 LYS B CA 1
ATOM 2133 C C . LYS B 1 112 ? -14.406 4.414 5.504 1 97.62 112 LYS B C 1
ATOM 2135 O O . LYS B 1 112 ? -13.344 4.969 5.219 1 97.62 112 LYS B O 1
ATOM 2140 N N . VAL B 1 113 ? -15.266 4.867 6.344 1 98.25 113 VAL B N 1
ATOM 2141 C CA . VAL B 1 113 ? -14.898 6 7.188 1 98.25 113 VAL B CA 1
ATOM 2142 C C . VAL B 1 113 ? -14.039 5.52 8.352 1 98.25 113 VAL B C 1
ATOM 2144 O O . VAL B 1 113 ? -14.477 4.68 9.148 1 98.25 113 VAL B O 1
ATOM 2147 N N . VAL B 1 114 ? -12.867 6.094 8.508 1 97.5 114 VAL B N 1
ATOM 2148 C CA . VAL B 1 114 ? -11.945 5.504 9.477 1 97.5 114 VAL B CA 1
ATOM 2149 C C . VAL B 1 114 ? -11.617 6.52 10.57 1 97.5 114 VAL B C 1
ATOM 2151 O O . VAL B 1 114 ? -10.977 6.18 11.562 1 97.5 114 VAL B O 1
ATOM 2154 N N . ASP B 1 115 ? -11.961 7.738 10.391 1 97.12 115 ASP B N 1
ATOM 2155 C CA . ASP B 1 115 ? -11.812 8.789 11.391 1 97.12 115 ASP B CA 1
ATOM 2156 C C . ASP B 1 115 ? -12.875 9.867 11.211 1 97.12 115 ASP B C 1
ATOM 2158 O O . ASP B 1 115 ? -13.156 10.289 10.094 1 97.12 115 ASP B O 1
ATOM 2162 N N . VAL B 1 116 ? -13.484 10.242 12.289 1 97.12 116 VAL B N 1
ATOM 2163 C CA . VAL B 1 116 ? -14.477 11.312 12.297 1 97.12 116 VAL B CA 1
ATOM 2164 C C . VAL B 1 116 ? -14.109 12.344 13.359 1 97.12 116 VAL B C 1
ATOM 2166 O O . VAL B 1 116 ? -13.969 12.008 14.539 1 97.12 116 VAL B O 1
ATOM 2169 N N . ALA B 1 117 ? -13.898 13.492 12.906 1 96 117 ALA B N 1
ATOM 2170 C CA . ALA B 1 117 ? -13.656 14.617 13.812 1 96 117 ALA B CA 1
ATOM 2171 C C . ALA B 1 117 ? -14.719 15.695 13.633 1 96 117 ALA B C 1
ATOM 2173 O O . ALA B 1 117 ? -15.656 15.531 12.844 1 96 117 ALA B O 1
ATOM 2174 N N . ALA B 1 118 ? -14.625 16.766 14.414 1 95.06 118 ALA B N 1
ATOM 2175 C CA . ALA B 1 118 ? -15.641 17.828 14.391 1 95.06 118 ALA B CA 1
ATOM 2176 C C . ALA B 1 118 ? -15.781 18.422 12.992 1 95.06 118 ALA B C 1
ATOM 2178 O O . ALA B 1 118 ? -16.891 18.672 12.531 1 95.06 118 ALA B O 1
ATOM 2179 N N . ASN B 1 119 ? -14.672 18.547 12.266 1 96.5 119 ASN B N 1
ATOM 218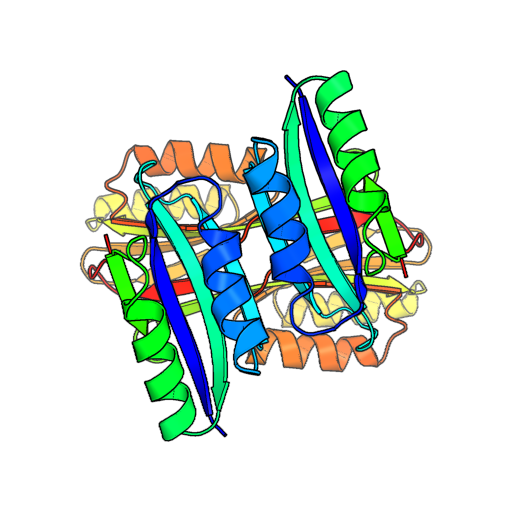0 C CA . ASN B 1 119 ? -14.727 19.234 10.984 1 96.5 119 ASN B CA 1
ATOM 2181 C C . ASN B 1 119 ? -13.969 18.484 9.898 1 96.5 119 ASN B C 1
ATOM 2183 O O . ASN B 1 119 ? -13.445 19.078 8.961 1 96.5 119 ASN B O 1
ATOM 2187 N N . SER B 1 120 ? -13.852 17.156 10.133 1 97.44 120 SER B N 1
ATOM 2188 C CA . SER B 1 120 ? -13.156 16.406 9.094 1 97.44 120 SER B CA 1
ATOM 2189 C C . SER B 1 120 ? -13.57 14.93 9.094 1 97.44 120 SER B C 1
ATOM 2191 O O . SER B 1 120 ? -14.109 14.438 10.086 1 97.44 120 SER B O 1
ATOM 2193 N N . LEU B 1 121 ? -13.398 14.352 8.023 1 97.81 121 LEU B N 1
ATOM 2194 C CA . LEU B 1 121 ? -13.609 12.93 7.797 1 97.81 121 LEU B CA 1
ATOM 2195 C C . LEU B 1 121 ? -12.398 12.305 7.109 1 97.81 121 LEU B C 1
ATOM 2197 O O . LEU B 1 121 ? -11.789 12.93 6.238 1 97.81 121 LEU B O 1
ATOM 2201 N N . MET B 1 122 ? -12.102 11.125 7.527 1 98 122 MET B N 1
ATOM 2202 C CA . MET B 1 122 ? -11.086 10.367 6.805 1 98 122 MET B CA 1
ATOM 2203 C C . MET B 1 122 ? -11.68 9.094 6.219 1 98 122 MET B C 1
ATOM 2205 O O . MET B 1 122 ? -12.336 8.328 6.922 1 98 122 MET B O 1
ATOM 2209 N N . ILE B 1 123 ? -11.414 8.852 4.953 1 98.56 123 ILE B N 1
ATOM 2210 C CA . ILE B 1 123 ? -12.016 7.738 4.227 1 98.56 123 ILE B CA 1
ATOM 2211 C C . ILE B 1 123 ? -10.922 6.809 3.711 1 98.56 123 ILE B C 1
ATOM 2213 O O . ILE B 1 123 ? -9.891 7.266 3.209 1 98.56 123 ILE B O 1
ATOM 2217 N N . GLU B 1 124 ? -11.094 5.586 3.896 1 98.62 124 GLU B N 1
ATOM 2218 C CA . GLU B 1 124 ? -10.258 4.535 3.334 1 98.62 124 GLU B CA 1
ATOM 2219 C C . GLU B 1 124 ? -10.93 3.863 2.143 1 98.62 124 GLU B C 1
ATOM 2221 O O . GLU B 1 124 ? -12.109 3.492 2.219 1 98.62 124 GLU B O 1
ATOM 2226 N N . LEU B 1 125 ? -10.227 3.754 1.054 1 98.5 125 LEU B N 1
ATOM 2227 C CA . LEU B 1 125 ? -10.766 3.064 -0.115 1 98.5 125 LEU B CA 1
ATOM 2228 C C . LEU B 1 125 ? -9.703 2.174 -0.753 1 98.5 125 LEU B C 1
ATOM 2230 O O . LEU B 1 125 ? -8.547 2.58 -0.893 1 98.5 125 LEU B O 1
ATOM 2234 N N . THR B 1 126 ? -10.062 0.965 -1.085 1 98.25 126 THR B N 1
ATOM 2235 C CA . THR B 1 126 ? -9.25 0.082 -1.91 1 98.25 126 THR B CA 1
ATOM 2236 C C . THR B 1 126 ? -9.93 -0.195 -3.246 1 98.25 126 THR B C 1
ATOM 2238 O O . THR B 1 126 ? -11.156 -0.131 -3.346 1 98.25 126 THR B O 1
ATOM 2241 N N . GLY B 1 127 ? -9.188 -0.443 -4.238 1 96.94 127 GLY B N 1
ATOM 2242 C CA . GLY B 1 127 ? -9.695 -0.745 -5.566 1 96.94 127 GLY B CA 1
ATOM 2243 C C . GLY B 1 127 ? -8.648 -0.628 -6.652 1 96.94 127 GLY B C 1
ATOM 2244 O O . GLY B 1 127 ? -7.465 -0.432 -6.359 1 96.94 127 GLY B O 1
ATOM 2245 N N . ASN B 1 128 ? -9.086 -0.908 -7.848 1 95.25 128 ASN B N 1
ATOM 2246 C CA . ASN B 1 128 ? -8.172 -0.638 -8.953 1 95.25 128 ASN B CA 1
ATOM 2247 C C . ASN B 1 128 ? -7.984 0.86 -9.172 1 95.25 128 ASN B C 1
ATOM 2249 O O . ASN B 1 128 ? -8.641 1.675 -8.516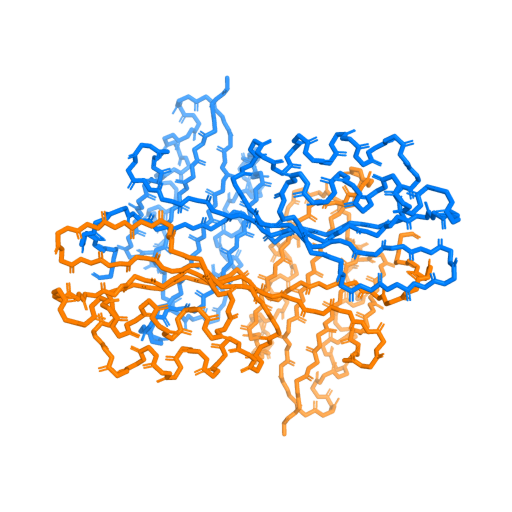 1 95.25 128 ASN B O 1
ATOM 2253 N N . GLN B 1 129 ? -7.082 1.207 -9.984 1 92.19 129 GLN B N 1
ATOM 2254 C CA . GLN B 1 129 ? -6.719 2.609 -10.164 1 92.19 129 GLN B CA 1
ATOM 2255 C C . GLN B 1 129 ? -7.898 3.422 -10.68 1 92.19 129 GLN B C 1
ATOM 2257 O O . GLN B 1 129 ? -8.094 4.574 -10.281 1 92.19 129 GLN B O 1
ATOM 2262 N N . ASN B 1 130 ? -8.664 2.84 -11.57 1 94.25 130 ASN B N 1
ATOM 2263 C CA . ASN B 1 130 ? -9.812 3.547 -12.117 1 94.25 130 ASN B CA 1
ATOM 2264 C C . ASN B 1 130 ? -10.82 3.904 -11.023 1 94.25 130 ASN B C 1
ATOM 2266 O O . ASN B 1 130 ? -11.328 5.027 -10.992 1 94.25 130 ASN B O 1
ATOM 2270 N N . LYS B 1 131 ? -11.109 2.908 -10.242 1 96.69 131 LYS B N 1
ATOM 2271 C CA . LYS B 1 131 ? -12.031 3.131 -9.133 1 96.69 131 LYS B CA 1
ATOM 2272 C C . LYS B 1 131 ? -11.516 4.219 -8.195 1 96.69 131 LYS B C 1
ATOM 2274 O O . LYS B 1 131 ? -12.273 5.109 -7.793 1 96.69 131 LYS B O 1
ATOM 2279 N N . LEU B 1 132 ? -10.305 4.148 -7.816 1 96.62 132 LEU B N 1
ATOM 2280 C CA . LEU B 1 132 ? -9.727 5.129 -6.906 1 96.62 132 LEU B CA 1
ATOM 2281 C C . LEU B 1 132 ? -9.75 6.523 -7.52 1 96.62 132 LEU B C 1
ATOM 2283 O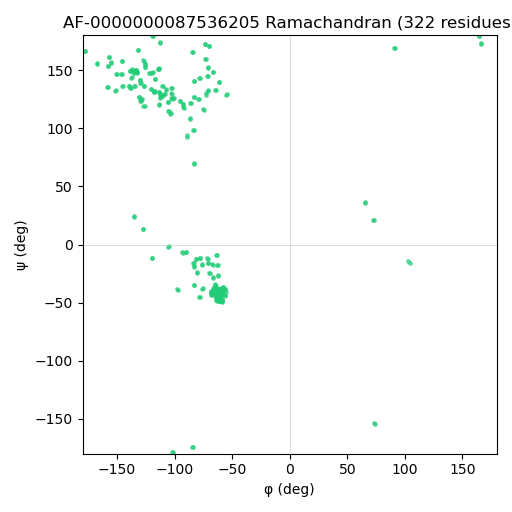 O . LEU B 1 132 ? -10.094 7.5 -6.848 1 96.62 132 LEU B O 1
ATOM 2287 N N . ASP B 1 133 ? -9.43 6.598 -8.805 1 94.69 133 ASP B N 1
ATOM 2288 C CA . ASP B 1 133 ? -9.406 7.891 -9.477 1 94.69 133 ASP B CA 1
ATOM 2289 C C . ASP B 1 133 ? -10.805 8.5 -9.531 1 94.69 133 ASP B C 1
ATOM 2291 O O . ASP B 1 133 ? -10.969 9.711 -9.336 1 94.69 133 ASP B O 1
ATOM 2295 N N . ALA B 1 134 ? -11.75 7.703 -9.805 1 97.75 134 ALA B N 1
ATOM 2296 C CA . ALA B 1 134 ? -13.133 8.164 -9.836 1 97.75 134 ALA B CA 1
ATOM 2297 C C . ALA B 1 134 ? -13.562 8.711 -8.477 1 97.75 134 ALA B C 1
ATOM 2299 O O . ALA B 1 134 ? -14.195 9.773 -8.398 1 97.75 134 ALA B O 1
ATOM 2300 N N . PHE B 1 135 ? -13.227 7.969 -7.492 1 98.12 135 PHE B N 1
ATOM 2301 C CA . PHE B 1 135 ? -13.555 8.375 -6.129 1 98.12 135 PHE B CA 1
ATOM 2302 C C . PHE B 1 135 ? -12.875 9.695 -5.781 1 98.12 135 PHE B C 1
ATOM 2304 O O . PHE B 1 135 ? -13.508 10.609 -5.254 1 98.12 135 PHE B O 1
ATOM 2311 N N . LEU B 1 136 ? -11.594 9.781 -6.059 1 95.94 136 LEU B N 1
ATOM 2312 C CA . LEU B 1 136 ? -10.805 10.961 -5.723 1 95.94 136 LEU B CA 1
ATOM 2313 C C . LEU B 1 136 ? -11.289 12.18 -6.5 1 95.94 136 LEU B C 1
ATOM 2315 O O . LEU B 1 136 ? -11.25 13.297 -5.996 1 95.94 136 LEU B O 1
ATOM 2319 N N . ASN B 1 137 ? -11.711 11.93 -7.691 1 96.88 137 ASN B N 1
ATOM 2320 C CA . ASN B 1 137 ? -12.281 13.016 -8.484 1 96.88 137 ASN B CA 1
ATOM 2321 C C . ASN B 1 137 ? -13.523 13.602 -7.812 1 96.88 137 ASN B C 1
ATOM 2323 O O . ASN B 1 137 ? -13.719 14.82 -7.82 1 96.88 137 ASN B O 1
ATOM 2327 N N . LEU B 1 138 ? -14.344 12.766 -7.246 1 97.69 138 LEU B N 1
ATOM 2328 C CA . LEU B 1 138 ? -15.523 13.234 -6.531 1 97.69 138 LEU B CA 1
ATOM 2329 C C . LEU B 1 138 ? -15.125 13.961 -5.25 1 97.69 138 LEU B C 1
ATOM 2331 O O . LEU B 1 138 ? -15.719 14.984 -4.895 1 97.69 138 LEU B O 1
ATOM 2335 N N . MET B 1 139 ? -14.125 13.43 -4.562 1 97 139 MET B N 1
ATOM 2336 C CA . MET B 1 139 ? -13.648 14.047 -3.326 1 97 139 MET B CA 1
ATOM 2337 C C . MET B 1 139 ? -13.094 15.445 -3.59 1 97 139 MET B C 1
ATOM 2339 O O . MET B 1 139 ? -13.07 16.281 -2.693 1 97 139 MET B O 1
ATOM 2343 N N . ALA B 1 140 ? -12.633 15.625 -4.809 1 95.19 140 ALA B N 1
ATOM 2344 C CA . ALA B 1 140 ? -12.031 16.906 -5.18 1 95.19 140 ALA B CA 1
ATOM 2345 C C . ALA B 1 140 ? -13.055 18.031 -5.082 1 95.19 140 ALA B C 1
ATOM 2347 O O . ALA B 1 140 ? -12.688 19.219 -5.086 1 95.19 140 ALA B O 1
ATOM 2348 N N . ASP B 1 141 ? -14.281 17.734 -5.051 1 96.62 141 ASP B N 1
ATOM 2349 C CA . ASP B 1 141 ? -15.344 18.719 -4.887 1 96.62 141 ASP B CA 1
ATOM 2350 C C . ASP B 1 141 ? -15.359 19.281 -3.467 1 96.62 141 ASP B C 1
ATOM 2352 O O . ASP B 1 141 ? -16.031 20.266 -3.191 1 96.62 141 ASP B O 1
ATOM 2356 N N . PHE B 1 142 ? -14.617 18.609 -2.637 1 97.44 142 PHE B N 1
ATOM 2357 C CA . PHE B 1 142 ? -14.492 19.047 -1.251 1 97.44 142 PHE B CA 1
ATOM 2358 C C . PHE B 1 142 ? -13.07 19.531 -0.966 1 97.44 142 PHE B C 1
ATOM 2360 O O . PHE B 1 142 ? -12.211 19.484 -1.847 1 97.44 142 PHE B O 1
ATOM 2367 N N . GLU B 1 143 ? -12.875 20.047 0.215 1 96.31 143 GLU B N 1
ATOM 2368 C CA . GLU B 1 143 ? -11.523 20.469 0.588 1 96.31 143 GLU B CA 1
ATOM 2369 C C . GLU B 1 143 ? -10.703 19.297 1.111 1 96.31 143 GLU B C 1
ATOM 2371 O O . GLU B 1 143 ? -10.797 18.938 2.289 1 96.31 143 GLU B O 1
ATOM 2376 N N . VAL B 1 144 ? -9.93 18.766 0.298 1 96.25 144 VAL B N 1
ATOM 2377 C CA . VAL B 1 144 ? -9.062 17.656 0.685 1 96.25 144 VAL B CA 1
ATOM 2378 C C . VAL B 1 144 ? -7.895 18.188 1.516 1 96.25 144 VAL B C 1
ATOM 2380 O O . VAL B 1 144 ? -7.07 18.969 1.019 1 96.25 144 VAL B O 1
ATOM 2383 N N . LEU B 1 145 ? -7.859 17.766 2.721 1 95.44 145 LEU B N 1
ATOM 2384 C CA . LEU B 1 145 ? -6.805 18.219 3.619 1 95.44 145 LEU B CA 1
ATOM 2385 C C . LEU B 1 145 ? -5.504 17.484 3.348 1 95.44 145 LEU B C 1
ATOM 2387 O O . LEU B 1 145 ? -4.426 18.078 3.334 1 95.44 145 LEU B O 1
ATOM 2391 N N . GLU B 1 146 ? -5.676 16.172 3.207 1 94.81 146 GLU B N 1
ATOM 2392 C CA . GLU B 1 146 ? -4.531 15.289 2.992 1 94.81 146 GLU B CA 1
ATOM 2393 C C . GLU B 1 146 ? -4.957 13.977 2.336 1 94.81 146 GLU B C 1
ATOM 2395 O O . GLU B 1 146 ? -6.094 13.539 2.5 1 94.81 146 GLU B O 1
ATOM 2400 N N . MET B 1 147 ? -4.043 13.438 1.664 1 94.38 147 MET B N 1
ATOM 2401 C CA . MET B 1 147 ? -4.285 12.125 1.076 1 94.38 147 MET B CA 1
ATOM 2402 C C . MET B 1 147 ? -2.988 11.328 0.963 1 94.38 147 MET B C 1
ATOM 2404 O O . MET B 1 147 ? -1.91 11.914 0.824 1 94.38 147 MET B O 1
ATOM 2408 N N . VAL B 1 148 ? -3.135 10.047 1.122 1 94 148 VAL B N 1
ATOM 2409 C CA . VAL B 1 148 ? -2.004 9.148 0.917 1 94 148 VAL B CA 1
ATOM 2410 C C . VAL B 1 148 ? -2.457 7.914 0.143 1 94 148 VAL B C 1
ATOM 2412 O O . VAL B 1 148 ? -3.617 7.508 0.238 1 94 148 VAL B O 1
ATOM 2415 N N . ARG B 1 149 ? -1.539 7.387 -0.588 1 93.69 149 ARG B N 1
ATOM 2416 C CA . ARG B 1 149 ? -1.796 6.176 -1.36 1 93.69 149 ARG B CA 1
ATOM 2417 C C . ARG B 1 149 ? -0.625 5.203 -1.262 1 93.69 149 ARG B C 1
ATOM 2419 O O . ARG B 1 149 ? 0.535 5.621 -1.235 1 93.69 149 ARG B O 1
ATOM 2426 N N . THR B 1 150 ? -0.852 3.961 -1.229 1 94.12 150 THR B N 1
ATOM 2427 C CA . THR B 1 150 ? 0.197 2.969 -1.027 1 94.12 150 THR B CA 1
ATOM 2428 C C . THR B 1 150 ? 0.947 2.703 -2.33 1 94.12 150 THR B C 1
ATOM 2430 O O . THR B 1 150 ? 2.084 2.225 -2.311 1 94.12 150 THR B O 1
ATOM 2433 N N . GLY B 1 151 ? 0.395 2.93 -3.4 1 92 151 GLY B N 1
ATOM 2434 C CA . GLY B 1 151 ? 0.837 2.359 -4.664 1 92 151 GLY B CA 1
ATOM 2435 C C . GLY B 1 151 ? 0.173 1.034 -4.984 1 92 151 GLY B C 1
ATOM 2436 O O . GLY B 1 151 ? -0.356 0.367 -4.094 1 92 151 GLY B O 1
ATOM 2437 N N . ILE B 1 152 ? 0.381 0.639 -6.191 1 93.62 152 ILE B N 1
ATOM 2438 C CA . ILE B 1 152 ? -0.33 -0.529 -6.699 1 93.62 152 ILE B CA 1
ATOM 2439 C C . ILE B 1 152 ? 0.394 -1.803 -6.27 1 93.62 152 ILE B C 1
ATOM 2441 O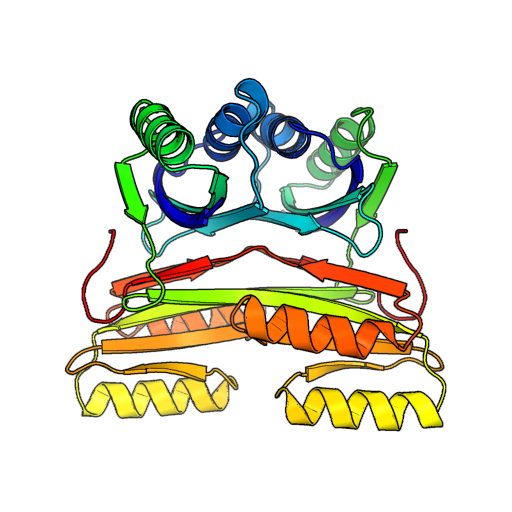 O . ILE B 1 152 ? 1.625 -1.838 -6.219 1 93.62 152 ILE B O 1
ATOM 2445 N N . THR B 1 153 ? -0.354 -2.824 -5.902 1 95.25 153 THR B N 1
ATOM 2446 C CA . THR B 1 153 ? 0.105 -4.199 -5.738 1 95.25 153 THR B CA 1
ATOM 2447 C C . THR B 1 153 ? -0.827 -5.172 -6.453 1 95.25 153 THR B C 1
ATOM 2449 O O . THR B 1 153 ? -1.866 -4.77 -6.98 1 95.25 153 THR B O 1
ATOM 2452 N N . GLY B 1 154 ? -0.321 -6.422 -6.578 1 96.25 154 GLY B N 1
ATOM 2453 C CA . GLY B 1 154 ? -1.201 -7.336 -7.285 1 96.25 154 GLY B CA 1
ATOM 2454 C C . GLY B 1 154 ? -0.646 -8.742 -7.379 1 96.25 154 GLY B C 1
ATOM 2455 O O . GLY B 1 154 ? 0.525 -8.977 -7.074 1 96.25 154 GLY B O 1
ATOM 2456 N N . LEU B 1 155 ? -1.518 -9.625 -7.754 1 96.75 155 LEU B N 1
ATOM 2457 C CA . LEU B 1 155 ? -1.196 -11.031 -7.977 1 96.75 155 LEU B CA 1
ATOM 2458 C C . LEU B 1 155 ? -1.897 -11.555 -9.227 1 96.75 155 LEU B C 1
ATOM 2460 O O . LEU B 1 155 ? -2.979 -11.086 -9.578 1 96.75 155 LEU B O 1
ATOM 2464 N N . GLY B 1 156 ? -1.218 -12.484 -9.812 1 95.88 156 GLY B N 1
ATOM 2465 C CA . GLY B 1 156 ? -1.874 -13.164 -10.914 1 95.88 156 GLY B CA 1
ATOM 2466 C C . GLY B 1 156 ? -3.07 -13.992 -10.477 1 95.88 156 GLY B C 1
ATOM 2467 O O . GLY B 1 156 ? -3.08 -14.547 -9.375 1 95.88 156 GLY B O 1
ATOM 2468 N N . ARG B 1 157 ? -4.062 -14.102 -11.336 1 95.69 157 ARG B N 1
ATOM 2469 C CA . ARG B 1 157 ? -5.262 -14.875 -11.031 1 95.69 157 ARG B CA 1
ATOM 2470 C C . ARG B 1 157 ? -4.973 -16.375 -11.078 1 95.69 157 ARG B C 1
ATOM 2472 O O . ARG B 1 157 ? -3.988 -16.797 -11.68 1 95.69 157 ARG B O 1
ATOM 2479 N N . GLY B 1 158 ? -5.789 -17.125 -10.453 1 93.31 158 GLY B N 1
ATOM 2480 C CA . GLY B 1 158 ? -5.672 -18.578 -10.484 1 93.31 158 GLY B CA 1
ATOM 2481 C C . GLY B 1 158 ? -4.52 -19.094 -9.648 1 93.31 158 GLY B C 1
ATOM 2482 O O . GLY B 1 158 ? -4.121 -18.469 -8.672 1 93.31 158 GLY B O 1
ATOM 2483 N N . VAL B 1 159 ? -4.012 -20.281 -10.016 1 89.94 159 VAL B N 1
ATOM 2484 C CA . VAL B 1 159 ? -3.062 -20.969 -9.148 1 89.94 159 VAL B CA 1
ATOM 2485 C C . VAL B 1 159 ? -1.637 -20.594 -9.547 1 89.94 159 VAL B C 1
ATOM 2487 O O . VAL B 1 159 ? -0.683 -20.922 -8.836 1 89.94 159 VAL B O 1
ATOM 2490 N N . SER B 1 160 ? -1.518 -19.891 -10.609 1 86.38 160 SER B N 1
ATOM 2491 C CA . SER B 1 160 ? -0.178 -19.5 -11.047 1 86.38 160 SER B CA 1
ATOM 2492 C C . SER B 1 160 ? 0.481 -18.578 -10.031 1 86.38 160 SER B C 1
ATOM 2494 O O . SER B 1 160 ? -0.177 -17.688 -9.469 1 86.38 160 SER B O 1
ATOM 2496 N N . THR B 1 161 ? 1.756 -18.922 -9.727 1 88.25 161 THR B N 1
ATOM 2497 C CA . THR B 1 161 ? 2.469 -18.125 -8.727 1 88.25 161 THR B CA 1
ATOM 2498 C C . THR B 1 161 ? 3.795 -17.625 -9.289 1 88.25 161 THR B C 1
ATOM 2500 O O . THR B 1 161 ? 4.336 -18.203 -10.234 1 88.25 161 THR B O 1
ATOM 2503 N N . LEU B 1 162 ? 4.207 -16.578 -8.781 1 81.56 162 LEU B N 1
ATOM 2504 C CA . LEU B 1 162 ? 5.531 -16.047 -9.094 1 81.56 162 LEU B CA 1
ATOM 2505 C C . LEU B 1 162 ? 6.598 -16.719 -8.227 1 81.56 162 LEU B C 1
ATOM 2507 O O . LEU B 1 162 ? 7.781 -16.703 -8.57 1 81.56 162 LEU B O 1
ATOM 2511 N N . ASN B 1 163 ? 6.223 -17.312 -7.141 1 73.62 163 ASN B N 1
ATOM 2512 C CA . ASN B 1 163 ? 7.184 -17.891 -6.215 1 73.62 163 ASN B CA 1
ATOM 2513 C C . ASN B 1 163 ? 7.605 -19.297 -6.66 1 73.62 163 ASN B C 1
ATOM 2515 O O . ASN B 1 163 ? 6.84 -20 -7.32 1 73.62 163 ASN B O 1
#

Organism: NCBI:txid39488